Protein AF-A0A812QED0-F1 (afdb_monomer)

Sequence (245 aa):
MRRALDTLDAPFSCRWELNWTGFLTTADNTAACSDRLDIPIQFDLHGLLKNFAAAKGAASFRALPIRGAHAIRKPKDMLISAYCYHHRGEEYGTFDVPWPEIMSMGPLEGLMALWPPMSGVMQRMLDLYTHTAADEMFHVRFEEISKSSEGFHDVVQRLFHFLFADTVPESDLFRLWEAVKVEDLNVKPTDDDALEASNHSNDKECMLATQESLLQLDPRVLSQLKDMQEQLGYSIENWPDPVTS

Secondary structure (DSSP, 8-state):
-HHHHHHTT----EES-SSS---S-SS---EETTT-TT-S-EE-SS--HHHHHHHHHHHHHTT----EEEEE--HHHHHHHHHHHHHTT-STT-TTS-TTGGGTS-HHHHHHHHHHHHHHHHHHHHHHHHHS-TTTEEEEEHHHHSS-HHHHHHHHHHHHHHHHTTTS-HHHHHHHHHHHGGG-TTSPPPTT-TTTTT--PPPHHHHHHHHHHGGGS-HHHHHHHHHHHHHTT---TTPPPP---

Foldseek 3Di:
DQLLCVLVVNQEEEECDQPDPDANYDHYYRHHCVVCLVGQHYDYPLLAPVSLVSNCVSCVVVVHAAEEEAEDEQLLLQLLLVLLQPLCPPPPPDPLAPPPCSVVDDLLRNSVRNLVSSLSSLVSSLCNLPVDDPLRYDYHYPCQLQVDLVSVLVSLLVSCCSPPVVPDDPVSSVVSSVSCSQVHPHDPHDPPRPCVVPVSDGDPVSSVSNQVSLLVHDVVSLVSSLVSNVSSVHDPPPRHDHPDD

pLDDT: mean 89.59, std 11.39, range [45.94, 98.38]

Radius of gyration: 19.45 Å; Cα contacts (8 Å, |Δi|>4): 309; chains: 1; bounding box: 47×36×59 Å

InterPro domains:
  IPR027417 P-loop containing nucleoside triphosphate hydrolase [G3DSA:3.40.50.300] (42-216)

Nearest PDB structures (foldseek):
  4gbm-assembly1_A  TM=5.233E-01  e=1.039E-02  Moorena producens
  4xtk-assembly3_C  TM=1.231E-01  e=6.534E+00  Thermotoga maritima MSB8

Structure (mmCIF, N/CA/C/O backbone):
data_AF-A0A812QED0-F1
#
_entry.id   AF-A0A812QED0-F1
#
loop_
_atom_site.group_PDB
_atom_site.id
_atom_site.type_symbol
_atom_site.label_atom_id
_atom_site.label_alt_id
_atom_site.label_comp_id
_atom_site.label_asym_id
_atom_site.label_entity_id
_atom_site.label_seq_id
_atom_site.pdbx_PDB_ins_code
_atom_site.Cartn_x
_atom_site.Cartn_y
_atom_site.Cartn_z
_atom_site.occupancy
_atom_site.B_iso_or_equiv
_atom_site.auth_seq_id
_atom_site.auth_comp_id
_atom_site.auth_asym_id
_atom_site.auth_atom_id
_atom_site.pdbx_PDB_model_num
ATOM 1 N N . MET A 1 1 ? 0.009 -4.790 11.371 1.00 87.62 1 MET A N 1
ATOM 2 C CA . MET A 1 1 ? -1.384 -4.610 11.857 1.00 87.62 1 MET A CA 1
ATOM 3 C C . MET A 1 1 ? -1.889 -5.807 12.660 1.00 87.62 1 MET A C 1
ATOM 5 O O . MET A 1 1 ? -2.360 -5.591 13.764 1.00 87.62 1 MET A O 1
ATOM 9 N N . ARG A 1 2 ? -1.751 -7.053 12.174 1.00 88.94 2 ARG A N 1
ATOM 10 C CA . ARG A 1 2 ? -2.218 -8.250 12.900 1.00 88.94 2 ARG A CA 1
ATOM 11 C C . ARG A 1 2 ? -1.740 -8.338 14.354 1.00 88.94 2 ARG A C 1
ATOM 13 O O . ARG A 1 2 ? -2.571 -8.410 15.244 1.00 88.94 2 ARG A O 1
ATOM 20 N N . ARG A 1 3 ? -0.427 -8.234 14.606 1.00 89.81 3 ARG A N 1
ATOM 21 C CA . ARG A 1 3 ? 0.122 -8.258 15.978 1.00 89.81 3 ARG A CA 1
ATOM 22 C C . ARG A 1 3 ? -0.473 -7.187 16.890 1.00 89.81 3 ARG A C 1
ATOM 24 O O . ARG A 1 3 ? -0.684 -7.449 18.068 1.00 89.81 3 ARG A O 1
ATOM 31 N N . ALA A 1 4 ? -0.756 -6.001 16.351 1.00 91.25 4 ALA A N 1
ATOM 32 C CA . ALA A 1 4 ? -1.398 -4.941 17.117 1.00 91.25 4 ALA A CA 1
ATOM 33 C C . ALA A 1 4 ? -2.819 -5.355 17.524 1.00 91.25 4 ALA A C 1
ATOM 35 O O . ALA A 1 4 ? -3.165 -5.314 18.697 1.00 91.25 4 ALA A O 1
ATOM 36 N N . LEU A 1 5 ? -3.616 -5.845 16.576 1.00 92.06 5 LEU A N 1
ATOM 37 C CA . LEU A 1 5 ? -4.974 -6.311 16.854 1.00 92.06 5 LEU A CA 1
ATOM 38 C C . LEU A 1 5 ? -4.993 -7.511 17.813 1.00 92.06 5 LEU A C 1
ATOM 40 O O . LEU A 1 5 ? -5.779 -7.508 18.754 1.00 92.06 5 LEU A O 1
ATOM 44 N N . ASP A 1 6 ? -4.084 -8.472 17.648 1.00 89.56 6 ASP A N 1
ATOM 45 C CA . ASP A 1 6 ? -3.922 -9.590 18.585 1.00 89.56 6 ASP A CA 1
ATOM 46 C C . ASP A 1 6 ? -3.524 -9.089 19.996 1.00 89.56 6 ASP A C 1
ATOM 48 O O . ASP A 1 6 ? -4.000 -9.620 20.991 1.00 89.56 6 ASP A O 1
ATOM 52 N N . THR A 1 7 ? -2.720 -8.021 20.108 1.00 91.12 7 THR A N 1
ATOM 53 C CA . THR A 1 7 ? -2.339 -7.408 21.403 1.00 91.12 7 THR A CA 1
ATOM 54 C C . THR A 1 7 ? -3.519 -6.745 22.124 1.00 91.12 7 THR A C 1
ATOM 56 O O . THR A 1 7 ? -3.507 -6.649 23.353 1.00 91.12 7 THR A O 1
ATOM 59 N N . LEU A 1 8 ? -4.531 -6.295 21.375 1.00 91.56 8 LEU A N 1
ATOM 60 C CA . LEU A 1 8 ? -5.791 -5.764 21.911 1.00 91.56 8 LEU A CA 1
ATOM 61 C C . LEU A 1 8 ? -6.842 -6.851 22.152 1.00 91.56 8 LEU A C 1
ATOM 63 O O . LEU A 1 8 ? -7.994 -6.516 22.426 1.00 91.56 8 LEU A O 1
ATOM 67 N N . ASP A 1 9 ? -6.485 -8.126 21.979 1.00 90.44 9 ASP A N 1
ATOM 68 C CA . ASP A 1 9 ? -7.424 -9.246 22.003 1.00 90.44 9 ASP A CA 1
ATOM 69 C C . ASP A 1 9 ? -8.594 -9.040 21.020 1.00 90.44 9 ASP A C 1
ATOM 71 O O . ASP A 1 9 ? -9.737 -9.412 21.295 1.00 90.44 9 ASP A O 1
ATOM 75 N N . ALA A 1 10 ? -8.321 -8.416 19.864 1.00 88.81 10 ALA A N 1
ATOM 76 C CA . ALA A 1 10 ? -9.333 -8.114 18.861 1.00 88.81 10 ALA A CA 1
ATOM 77 C C . ALA A 1 10 ? -9.940 -9.423 18.319 1.00 88.81 10 ALA A C 1
ATOM 79 O O . ALA A 1 10 ? -9.263 -10.202 17.639 1.00 88.81 10 ALA A O 1
ATOM 80 N N . PRO A 1 11 ? -11.229 -9.679 18.579 1.00 78.62 11 PRO A N 1
ATOM 81 C CA . PRO A 1 11 ? -11.773 -11.030 18.461 1.00 78.62 11 PRO A CA 1
ATOM 82 C C . PRO A 1 11 ? -12.182 -11.418 17.033 1.00 78.62 11 PRO A C 1
ATOM 84 O O . PRO A 1 11 ? -12.337 -12.602 16.745 1.00 78.62 11 PRO A O 1
ATOM 87 N N . PHE A 1 12 ? -12.393 -10.454 16.131 1.00 88.75 12 PHE A N 1
ATOM 88 C CA . PHE A 1 12 ? -12.951 -10.736 14.807 1.00 88.75 12 PHE A CA 1
ATOM 89 C C . PHE A 1 12 ? -12.610 -9.666 13.770 1.00 88.75 12 PHE A C 1
ATOM 91 O O . PHE A 1 12 ? -12.651 -8.468 14.052 1.00 88.75 12 PHE A O 1
ATOM 98 N N . SER A 1 13 ? -12.351 -10.114 12.544 1.00 93.38 13 SER A N 1
ATOM 99 C CA . SER A 1 13 ? -12.291 -9.287 11.342 1.00 93.38 13 SER A CA 1
ATOM 100 C C . SER A 1 13 ? -13.014 -9.975 10.184 1.00 93.38 13 SER A C 1
ATOM 102 O O . SER A 1 13 ? -13.196 -11.190 10.177 1.00 93.38 13 SER A O 1
ATOM 104 N N . CYS A 1 14 ? -13.452 -9.198 9.199 1.00 94.06 14 CYS A N 1
ATOM 105 C CA . CYS A 1 14 ? -13.929 -9.728 7.924 1.00 94.06 14 CYS A CA 1
ATOM 106 C C . CYS A 1 14 ? -12.960 -9.348 6.805 1.00 94.06 14 CYS A C 1
ATOM 108 O O . CYS A 1 14 ? -12.149 -8.425 6.948 1.00 94.06 14 CYS A O 1
ATOM 110 N N . ARG A 1 15 ? -13.072 -10.033 5.664 1.00 93.00 15 ARG A N 1
ATOM 111 C CA . ARG A 1 15 ? -12.272 -9.754 4.467 1.00 93.00 15 ARG A CA 1
ATOM 112 C C . ARG A 1 15 ? -13.171 -9.470 3.275 1.00 93.00 15 ARG A C 1
ATOM 114 O O . ARG A 1 15 ? -14.170 -10.154 3.063 1.00 93.00 15 ARG A O 1
ATOM 121 N N . TRP A 1 16 ? -12.816 -8.467 2.484 1.00 92.75 16 TRP A N 1
ATOM 122 C CA . TRP A 1 16 ? -13.516 -8.166 1.233 1.00 92.75 16 TRP A CA 1
ATOM 123 C C . TRP A 1 16 ? -13.204 -9.173 0.119 1.00 92.75 16 TRP A C 1
ATOM 125 O O . TRP A 1 16 ? -13.991 -9.312 -0.814 1.00 92.75 16 TRP A O 1
ATOM 135 N N . GLU A 1 17 ? -12.107 -9.921 0.245 1.00 87.19 17 GLU A N 1
ATOM 136 C CA . GLU A 1 17 ? -11.731 -11.003 -0.661 1.00 87.19 17 GLU A CA 1
ATOM 137 C C . GLU A 1 17 ? -11.301 -12.248 0.126 1.00 87.19 17 GLU A C 1
ATOM 139 O O . GLU A 1 17 ? -10.479 -12.172 1.040 1.00 87.19 17 GLU A O 1
ATOM 144 N N . LEU A 1 18 ? -11.867 -13.406 -0.226 1.00 80.62 18 LEU A N 1
ATOM 145 C CA . LEU A 1 18 ? -11.664 -14.659 0.511 1.00 80.62 18 LEU A CA 1
ATOM 146 C C . LEU A 1 18 ? -10.526 -15.534 -0.030 1.00 80.62 18 LEU A C 1
ATOM 148 O O . LEU A 1 18 ? -10.090 -16.448 0.668 1.00 80.62 18 LEU A O 1
ATOM 152 N N . ASN A 1 19 ? -10.040 -15.258 -1.242 1.00 77.19 19 ASN A N 1
ATOM 153 C CA . ASN A 1 19 ? -9.107 -16.131 -1.963 1.00 77.19 19 ASN A CA 1
ATOM 154 C C . ASN A 1 19 ? -7.637 -15.973 -1.536 1.00 77.19 19 ASN A C 1
ATOM 156 O O . ASN A 1 19 ? -6.778 -16.687 -2.044 1.00 77.19 19 ASN A O 1
ATOM 160 N N . TRP A 1 20 ? -7.343 -15.065 -0.604 1.00 70.25 20 TRP A N 1
ATOM 161 C CA . TRP A 1 20 ? -5.985 -14.765 -0.147 1.00 70.25 20 TRP A CA 1
ATOM 162 C C . TRP A 1 20 ? -5.736 -15.226 1.291 1.00 70.25 20 TRP A C 1
ATOM 164 O O . TRP A 1 20 ? -6.657 -15.345 2.097 1.00 70.25 20 TRP A O 1
ATOM 174 N N . THR A 1 21 ? -4.472 -15.479 1.633 1.00 70.00 21 THR A N 1
ATOM 175 C CA . THR A 1 21 ? -4.040 -16.007 2.942 1.00 70.00 21 THR A CA 1
ATOM 176 C C . THR A 1 21 ? -3.791 -14.928 4.001 1.00 70.00 21 THR A C 1
ATOM 178 O O . THR A 1 21 ? -3.474 -15.257 5.141 1.00 70.00 21 THR A O 1
ATOM 181 N N . GLY A 1 22 ? -3.958 -13.645 3.666 1.00 72.19 22 GLY A N 1
ATOM 182 C CA . GLY A 1 22 ? -3.825 -12.539 4.615 1.00 72.19 22 GLY A CA 1
ATOM 183 C C . GLY A 1 22 ? -5.009 -12.444 5.582 1.00 72.19 22 GLY A C 1
ATOM 184 O O . GLY A 1 22 ? -6.170 -12.550 5.173 1.00 72.19 22 GLY A O 1
ATOM 185 N N . PHE A 1 23 ? -4.720 -12.219 6.865 1.00 81.38 23 PHE A N 1
ATOM 186 C CA . PHE A 1 23 ? -5.723 -11.971 7.902 1.00 81.38 23 PHE A CA 1
ATOM 187 C C . PHE A 1 23 ? -5.239 -10.953 8.939 1.00 81.38 23 PHE A C 1
ATOM 189 O O . PHE A 1 23 ? -4.051 -10.884 9.262 1.00 81.38 23 PHE A O 1
ATOM 196 N N . LEU A 1 24 ? -6.179 -10.158 9.460 1.00 85.44 24 LEU A N 1
ATOM 197 C CA . LEU A 1 24 ? -5.907 -9.110 10.447 1.00 85.44 24 LEU A CA 1
ATOM 198 C C . LEU A 1 24 ? -6.055 -9.575 11.902 1.00 85.44 24 LEU A C 1
ATOM 200 O O . LEU A 1 24 ? -5.456 -8.961 12.774 1.00 85.44 24 LEU A O 1
ATOM 204 N N . THR A 1 25 ? -6.807 -10.641 12.174 1.00 85.25 25 THR A N 1
ATOM 205 C CA . THR A 1 25 ? -7.049 -11.176 13.529 1.00 85.25 25 THR A CA 1
ATOM 206 C C . THR A 1 25 ? -6.894 -12.694 13.544 1.00 85.25 25 THR A C 1
ATOM 208 O O . THR A 1 25 ? -7.121 -13.350 12.526 1.00 85.25 25 THR A O 1
ATOM 211 N N . THR A 1 26 ? -6.517 -13.276 14.684 1.00 81.19 26 THR A N 1
ATOM 212 C CA . THR A 1 26 ? -6.312 -14.733 14.829 1.00 81.19 26 THR A CA 1
ATOM 213 C C . THR A 1 26 ? -7.565 -15.547 15.159 1.00 81.19 26 THR A C 1
ATOM 215 O O . THR A 1 26 ? -7.611 -16.722 14.807 1.00 81.19 26 THR A O 1
ATOM 218 N N . ALA A 1 27 ? -8.568 -14.957 15.813 1.00 76.56 27 ALA A N 1
ATOM 219 C CA . ALA A 1 27 ? -9.717 -15.695 16.350 1.00 76.56 27 ALA A CA 1
ATOM 220 C C . ALA A 1 27 ? -10.825 -15.996 15.315 1.00 76.56 27 ALA A C 1
ATOM 222 O O . ALA A 1 27 ? -11.243 -17.145 15.193 1.00 76.56 27 ALA A O 1
ATOM 223 N N . ASP A 1 28 ? -11.272 -15.001 14.544 1.00 82.69 28 ASP A N 1
ATOM 224 C CA . ASP A 1 28 ? -12.167 -15.181 13.390 1.00 82.69 28 ASP A CA 1
ATOM 225 C C . ASP A 1 28 ? -11.829 -14.152 12.302 1.00 82.69 28 ASP A C 1
ATOM 227 O O . ASP A 1 28 ? -11.788 -12.947 12.561 1.00 82.69 28 ASP A O 1
ATOM 231 N N . ASN A 1 29 ? -11.520 -14.636 11.099 1.00 84.38 29 ASN A N 1
ATOM 232 C CA . ASN A 1 29 ? -11.101 -13.824 9.951 1.00 84.38 29 ASN A CA 1
ATOM 233 C C . ASN A 1 29 ? -11.647 -14.344 8.608 1.00 84.38 29 ASN A C 1
ATOM 235 O O . ASN A 1 29 ? -11.239 -13.882 7.540 1.00 84.38 29 ASN A O 1
ATOM 239 N N . THR A 1 30 ? -12.552 -15.327 8.636 1.00 87.25 30 THR A N 1
ATOM 240 C CA . THR A 1 30 ? -12.981 -16.042 7.420 1.00 87.25 30 THR A CA 1
ATOM 241 C C . THR A 1 30 ? -14.247 -15.466 6.795 1.00 87.25 30 THR A C 1
ATOM 243 O O . THR A 1 30 ? -14.553 -15.775 5.645 1.00 87.25 30 THR A O 1
ATOM 246 N N . ALA A 1 31 ? -14.960 -14.603 7.521 1.00 90.69 31 ALA A N 1
ATOM 247 C CA . ALA A 1 31 ? -16.184 -13.977 7.047 1.00 90.69 31 ALA A CA 1
ATOM 248 C C . ALA A 1 31 ? -15.929 -13.007 5.882 1.00 90.69 31 ALA A C 1
ATOM 250 O O . ALA A 1 31 ? -15.004 -12.188 5.922 1.00 90.69 31 ALA A O 1
ATOM 251 N N . ALA A 1 32 ? -16.805 -13.049 4.875 1.00 93.56 32 ALA A N 1
ATOM 252 C CA . ALA A 1 32 ? -16.849 -12.038 3.829 1.00 93.56 32 ALA A CA 1
ATOM 253 C C . ALA A 1 32 ? -17.445 -10.735 4.380 1.00 93.56 32 ALA A C 1
ATOM 255 O O . ALA A 1 32 ? -18.536 -10.738 4.956 1.00 93.56 32 ALA A O 1
ATOM 256 N N . CYS A 1 33 ? -16.768 -9.604 4.171 1.00 95.00 33 CYS A N 1
ATOM 257 C CA . CYS A 1 33 ? -17.299 -8.302 4.589 1.00 95.00 33 CYS A CA 1
ATOM 258 C C . CYS A 1 33 ? -18.601 -7.940 3.866 1.00 95.00 33 CYS A C 1
ATOM 260 O O . CYS A 1 33 ? -19.452 -7.282 4.458 1.00 95.00 33 CYS A O 1
ATOM 262 N N . SER A 1 34 ? -18.795 -8.420 2.631 1.00 93.81 34 SER A N 1
ATOM 263 C CA . SER A 1 34 ? -20.050 -8.250 1.887 1.00 93.81 34 SER A CA 1
ATOM 264 C C . SER A 1 34 ? -21.267 -8.807 2.625 1.00 93.81 34 SER A C 1
ATOM 266 O O . SER A 1 34 ? -22.362 -8.268 2.485 1.00 93.81 34 SER A O 1
ATOM 268 N N . ASP A 1 35 ? -21.065 -9.853 3.426 1.00 93.94 35 ASP A N 1
ATOM 269 C CA . ASP A 1 35 ? -22.136 -10.575 4.112 1.00 93.94 35 ASP A CA 1
ATOM 270 C C . ASP A 1 35 ? -22.297 -10.095 5.562 1.00 93.94 35 ASP A C 1
ATOM 272 O O . ASP A 1 35 ? -23.341 -10.296 6.183 1.00 93.94 35 ASP A O 1
ATOM 276 N N . ARG A 1 36 ? -21.250 -9.464 6.113 1.00 92.38 36 ARG A N 1
ATOM 277 C CA . ARG A 1 36 ? -21.112 -9.091 7.528 1.00 92.38 36 ARG A CA 1
ATOM 278 C C . ARG A 1 36 ? -20.546 -7.680 7.703 1.00 92.38 36 ARG A C 1
ATOM 280 O O . ARG A 1 36 ? -19.521 -7.471 8.352 1.00 92.38 36 ARG A O 1
ATOM 287 N N . LEU A 1 37 ? -21.250 -6.687 7.156 1.00 91.56 37 LEU A N 1
ATOM 288 C CA . LEU A 1 37 ? -20.906 -5.262 7.311 1.00 91.56 37 LEU A CA 1
ATOM 289 C C . LEU A 1 37 ? -20.968 -4.766 8.771 1.00 91.56 37 LEU A C 1
ATOM 291 O O . LEU A 1 37 ? -20.479 -3.679 9.084 1.00 91.56 37 LEU A O 1
ATOM 295 N N . ASP A 1 38 ? -21.569 -5.550 9.670 1.00 90.12 38 ASP A N 1
ATOM 296 C CA . ASP A 1 38 ? -21.600 -5.304 11.109 1.00 90.12 38 ASP A CA 1
ATOM 297 C C . ASP A 1 38 ? -20.235 -5.516 11.784 1.00 90.12 38 ASP A C 1
ATOM 299 O O . ASP A 1 38 ? -19.999 -4.966 12.862 1.00 90.12 38 ASP A O 1
ATOM 303 N N . ILE A 1 39 ? -19.305 -6.236 11.153 1.00 92.12 39 ILE A N 1
ATOM 304 C CA . ILE A 1 39 ? -17.972 -6.455 11.716 1.00 92.12 39 ILE A CA 1
ATOM 305 C C . ILE A 1 39 ? -17.160 -5.141 11.646 1.00 92.12 39 ILE A C 1
ATOM 307 O O . ILE A 1 39 ? -17.057 -4.538 10.572 1.00 92.12 39 ILE A O 1
ATOM 311 N N . PRO A 1 40 ? -16.609 -4.653 12.779 1.00 90.50 40 PRO A N 1
ATOM 312 C CA . PRO A 1 40 ? -15.954 -3.343 12.848 1.00 90.50 40 PRO A CA 1
ATOM 313 C C . PRO A 1 40 ? -14.561 -3.322 12.207 1.00 90.50 40 PRO A C 1
ATOM 315 O O . PRO A 1 40 ? -14.149 -2.291 11.684 1.00 90.50 40 PRO A O 1
ATOM 318 N N . ILE A 1 41 ? -13.844 -4.448 12.225 1.00 94.00 41 ILE A N 1
ATOM 319 C CA . ILE A 1 41 ? -12.514 -4.572 11.624 1.00 94.00 41 ILE A CA 1
ATOM 320 C C . ILE A 1 41 ? -12.674 -5.223 10.254 1.00 94.00 41 ILE A C 1
ATOM 322 O O . ILE A 1 41 ? -13.047 -6.391 10.149 1.00 94.00 41 ILE A O 1
ATOM 326 N N . GLN A 1 42 ? -12.385 -4.466 9.201 1.00 94.38 42 GLN A N 1
ATOM 327 C CA . GLN A 1 42 ? -12.532 -4.920 7.821 1.00 94.38 42 GLN A CA 1
ATOM 328 C C . GLN A 1 42 ? -11.190 -4.828 7.101 1.00 94.38 42 GLN A C 1
ATOM 330 O O . GLN A 1 42 ? -10.490 -3.823 7.218 1.00 94.38 42 GLN A O 1
ATOM 335 N N . PHE A 1 43 ? -10.836 -5.873 6.356 1.00 93.62 43 PHE A N 1
ATOM 336 C CA . PHE A 1 43 ? -9.609 -5.932 5.569 1.00 93.62 43 PHE A CA 1
ATOM 337 C C . PHE A 1 43 ? -9.919 -5.972 4.075 1.00 93.62 43 PHE A C 1
ATOM 339 O O . PHE A 1 43 ? -10.709 -6.802 3.617 1.00 93.62 43 PHE A O 1
ATOM 346 N N . ASP A 1 44 ? -9.265 -5.100 3.314 1.00 93.69 44 ASP A N 1
ATOM 347 C CA . ASP A 1 44 ? -9.295 -5.104 1.856 1.00 93.69 44 ASP A CA 1
ATOM 348 C C . ASP A 1 44 ? -7.865 -5.103 1.316 1.00 93.69 44 ASP A C 1
ATOM 350 O O . ASP A 1 44 ? -7.126 -4.138 1.505 1.00 93.69 44 ASP A O 1
ATOM 354 N N . LEU A 1 45 ? -7.487 -6.190 0.646 1.00 90.00 45 LEU A N 1
ATOM 355 C CA . LEU A 1 45 ? -6.171 -6.336 0.033 1.00 90.00 45 LEU A CA 1
ATOM 356 C C . LEU A 1 45 ? -6.010 -5.444 -1.208 1.00 90.00 45 LEU A C 1
ATOM 358 O O . LEU A 1 45 ? -4.912 -4.971 -1.487 1.00 90.00 45 LEU A O 1
ATOM 362 N N . HIS A 1 46 ? -7.096 -5.197 -1.945 1.00 90.69 46 HIS A N 1
ATOM 363 C CA . HIS A 1 46 ? -7.055 -4.464 -3.215 1.00 90.69 46 HIS A CA 1
ATOM 364 C C . HIS A 1 46 ? -7.234 -2.962 -3.057 1.00 90.69 46 HIS A C 1
ATOM 366 O O . HIS A 1 46 ? -7.064 -2.239 -4.041 1.00 90.69 46 HIS A O 1
ATOM 372 N N . GLY A 1 47 ? -7.619 -2.508 -1.862 1.00 92.94 47 GLY A N 1
ATOM 373 C CA . GLY A 1 47 ? -7.892 -1.103 -1.584 1.00 92.94 47 GLY A CA 1
ATOM 374 C C . GLY A 1 47 ? -8.969 -0.531 -2.508 1.00 92.94 47 GLY A C 1
ATOM 375 O O . GLY A 1 47 ? -8.773 0.507 -3.133 1.00 92.94 47 GLY A O 1
ATOM 376 N N . LEU A 1 48 ? -10.103 -1.218 -2.663 1.00 95.88 48 LEU A N 1
ATOM 377 C CA . LEU A 1 48 ? -11.163 -0.754 -3.553 1.00 95.88 48 LEU A CA 1
ATOM 378 C C . LEU A 1 48 ? -11.970 0.360 -2.879 1.00 95.88 48 LEU A C 1
ATOM 380 O O . LEU A 1 48 ? -12.600 0.150 -1.841 1.00 95.88 48 LEU A O 1
ATOM 384 N N . LEU A 1 49 ? -12.073 1.517 -3.540 1.00 97.25 49 LEU A N 1
ATOM 385 C CA . LEU A 1 49 ? -12.877 2.646 -3.055 1.00 97.25 49 LEU A CA 1
ATOM 386 C C . LEU A 1 49 ? -14.332 2.251 -2.738 1.00 97.25 49 LEU A C 1
ATOM 388 O O . LEU A 1 49 ? -14.897 2.705 -1.746 1.00 97.25 49 LEU A O 1
ATOM 392 N N . LYS A 1 50 ? -14.934 1.351 -3.529 1.00 97.44 50 LYS A N 1
ATOM 393 C CA . LYS A 1 50 ? -16.299 0.849 -3.277 1.00 97.44 50 LYS A CA 1
ATOM 394 C C . LYS A 1 50 ? -16.428 0.087 -1.950 1.00 97.44 50 LYS A C 1
ATOM 396 O O . LYS A 1 50 ? -17.469 0.175 -1.305 1.00 97.44 50 LYS A O 1
ATOM 401 N N . ASN A 1 51 ? -15.387 -0.638 -1.538 1.00 96.94 51 ASN A N 1
ATOM 402 C CA . ASN A 1 51 ? -15.384 -1.410 -0.297 1.00 96.94 51 ASN A CA 1
ATOM 403 C C . ASN A 1 51 ? -15.260 -0.462 0.899 1.00 96.94 51 ASN A C 1
ATOM 405 O O . ASN A 1 51 ? -16.024 -0.570 1.858 1.00 96.94 51 ASN A O 1
ATOM 409 N N . PHE A 1 52 ? -14.384 0.544 0.795 1.00 97.12 52 PHE A N 1
ATOM 410 C CA . PHE A 1 52 ? -14.318 1.628 1.774 1.00 97.12 52 PHE A CA 1
ATOM 411 C C . PHE A 1 52 ? -15.653 2.384 1.883 1.00 97.12 52 PHE A C 1
ATOM 413 O O . PHE A 1 52 ? -16.151 2.598 2.987 1.00 97.12 52 PHE A O 1
ATOM 420 N N . ALA A 1 53 ? -16.286 2.728 0.758 1.00 97.25 53 ALA A N 1
ATOM 421 C CA . ALA A 1 53 ? -17.585 3.400 0.748 1.00 97.25 53 ALA A CA 1
ATOM 422 C C . ALA A 1 53 ? -18.686 2.559 1.422 1.00 97.25 53 ALA A C 1
ATOM 424 O O . ALA A 1 53 ? -19.502 3.099 2.172 1.00 97.25 53 ALA A O 1
ATOM 425 N N . ALA A 1 54 ? -18.691 1.239 1.210 1.00 97.19 54 ALA A N 1
ATOM 426 C CA . ALA A 1 54 ? -19.616 0.330 1.883 1.00 97.19 54 ALA A CA 1
ATOM 427 C C . ALA A 1 54 ? -19.367 0.270 3.401 1.00 97.19 54 ALA A C 1
ATOM 429 O O . ALA A 1 54 ? -20.315 0.392 4.182 1.00 97.19 54 ALA A O 1
ATOM 430 N N . ALA A 1 55 ? -18.103 0.168 3.829 1.00 96.62 55 ALA A N 1
ATOM 431 C CA . ALA A 1 55 ? -17.728 0.214 5.243 1.00 96.62 55 ALA A CA 1
ATOM 432 C C . ALA A 1 55 ? -18.139 1.546 5.897 1.00 96.62 55 ALA A C 1
ATOM 434 O O . ALA A 1 55 ? -18.731 1.556 6.979 1.00 96.62 55 ALA A O 1
ATOM 435 N N . LYS A 1 56 ? -17.910 2.671 5.207 1.00 96.94 56 LYS A N 1
ATOM 436 C CA . LYS A 1 56 ? -18.309 4.019 5.639 1.00 96.94 56 LYS A CA 1
ATOM 437 C C . LYS A 1 56 ? -19.823 4.137 5.792 1.00 96.94 56 LYS A C 1
ATOM 439 O O . LYS A 1 56 ? -20.298 4.650 6.803 1.00 96.94 56 LYS A O 1
ATOM 444 N N . GLY A 1 57 ? -20.586 3.614 4.832 1.00 96.81 57 GLY A N 1
ATOM 445 C CA . GLY A 1 57 ? -22.047 3.554 4.912 1.00 96.81 57 GLY A CA 1
ATOM 446 C C . GLY A 1 57 ? -22.534 2.755 6.125 1.00 96.81 57 GLY A C 1
ATOM 447 O O . GLY A 1 57 ? -23.408 3.217 6.859 1.00 96.81 57 GLY A O 1
ATOM 448 N N . ALA A 1 58 ? -21.926 1.597 6.394 1.00 95.62 58 ALA A N 1
ATOM 449 C CA . ALA A 1 58 ? -22.266 0.757 7.543 1.00 95.62 58 ALA A CA 1
ATOM 450 C C . ALA A 1 58 ? -21.880 1.384 8.896 1.00 95.62 58 ALA A C 1
ATOM 452 O O . ALA A 1 58 ? -22.594 1.210 9.887 1.00 95.62 58 ALA A O 1
ATOM 453 N N . ALA A 1 59 ? -20.760 2.108 8.967 1.00 95.44 59 ALA A N 1
ATOM 454 C CA . ALA A 1 59 ? -20.375 2.879 10.149 1.00 95.44 59 ALA A CA 1
ATOM 455 C C . ALA A 1 59 ? -21.362 4.033 10.395 1.00 95.44 59 ALA A C 1
ATOM 457 O O . ALA A 1 59 ? -21.909 4.157 11.491 1.00 95.44 59 ALA A O 1
ATOM 458 N N . SER A 1 60 ? -21.692 4.793 9.345 1.00 96.25 60 SER A N 1
ATOM 459 C CA . SER A 1 60 ? -22.650 5.902 9.403 1.00 96.25 60 SER A CA 1
ATOM 460 C C . SER A 1 60 ? -24.049 5.453 9.838 1.00 96.25 60 SER A C 1
ATOM 462 O O . SER A 1 60 ? -24.642 6.084 10.712 1.00 96.25 60 SER A O 1
ATOM 464 N N . PHE A 1 61 ? -24.546 4.319 9.328 1.00 96.00 61 PHE A N 1
ATOM 465 C CA . PHE A 1 61 ? -25.827 3.733 9.753 1.00 96.00 61 PHE A CA 1
ATOM 466 C C . PHE A 1 61 ? -25.874 3.424 11.260 1.00 96.00 61 PHE A C 1
ATOM 468 O O . PHE A 1 61 ? -26.937 3.470 11.875 1.00 96.00 61 PHE A O 1
ATOM 475 N N . ARG A 1 62 ? -24.717 3.144 11.869 1.00 94.50 62 ARG A N 1
ATOM 476 C CA . ARG A 1 62 ? -24.562 2.878 13.306 1.00 94.50 62 ARG A CA 1
ATOM 477 C C . ARG A 1 62 ? -24.182 4.116 14.121 1.00 94.50 62 ARG A C 1
ATOM 479 O O . ARG A 1 62 ? -23.926 3.982 15.312 1.00 94.50 62 ARG A O 1
ATOM 486 N N . ALA A 1 63 ? -24.136 5.295 13.497 1.00 95.62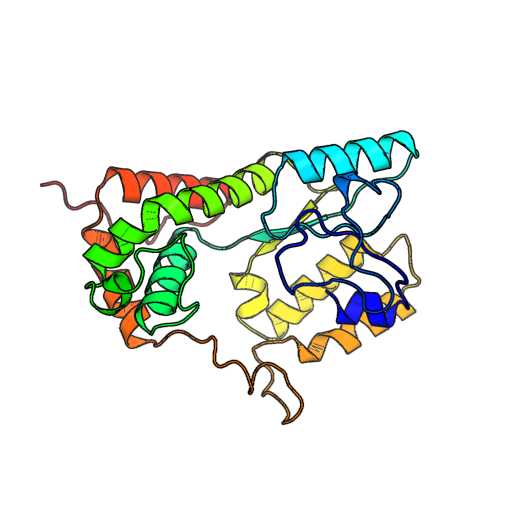 63 ALA A N 1
ATOM 487 C CA . ALA A 1 63 ? -23.629 6.529 14.094 1.00 95.62 63 ALA A CA 1
ATOM 488 C C . ALA A 1 63 ? -22.198 6.389 14.659 1.00 95.62 63 ALA A C 1
ATOM 490 O O . ALA A 1 63 ? -21.866 6.974 15.688 1.00 95.62 63 ALA A O 1
ATOM 491 N N . LEU A 1 64 ? -21.354 5.604 13.982 1.00 92.81 64 LEU A N 1
ATOM 492 C CA . LEU A 1 64 ? -19.946 5.410 14.323 1.00 92.81 64 LEU A CA 1
ATOM 493 C C . LEU A 1 64 ? -19.039 6.109 13.297 1.00 92.81 64 LEU A C 1
ATOM 495 O O . LEU A 1 64 ? -19.374 6.130 12.108 1.00 92.81 64 LEU A O 1
ATOM 499 N N . PRO A 1 65 ? -17.883 6.652 13.724 1.00 94.12 65 PRO A N 1
ATOM 500 C CA . PRO A 1 65 ? -16.866 7.126 12.794 1.00 94.12 65 PRO A CA 1
ATOM 501 C C . PRO A 1 65 ? -16.216 5.950 12.051 1.00 94.12 65 PRO A C 1
ATOM 503 O O . PRO A 1 65 ? -16.212 4.817 12.539 1.00 94.12 65 PRO A O 1
ATOM 506 N N . ILE A 1 66 ? -15.631 6.228 10.884 1.00 95.88 66 ILE A N 1
ATOM 507 C CA . ILE A 1 66 ? -14.765 5.284 10.171 1.00 95.88 66 ILE A CA 1
ATOM 508 C C . ILE A 1 66 ? -13.313 5.743 10.263 1.00 95.88 66 ILE A C 1
ATOM 510 O O . ILE A 1 66 ? -13.031 6.933 10.166 1.00 95.88 66 ILE A O 1
ATOM 514 N N . ARG A 1 67 ? -12.403 4.785 10.445 1.00 97.06 67 ARG A N 1
ATOM 515 C CA . ARG A 1 67 ? -10.957 5.001 10.417 1.00 97.06 67 ARG A CA 1
ATOM 516 C C . ARG A 1 67 ? -10.307 3.888 9.622 1.00 97.06 67 ARG A C 1
ATOM 518 O O . ARG A 1 67 ? -10.495 2.714 9.935 1.00 97.06 67 ARG A O 1
ATOM 525 N N . GLY A 1 68 ? -9.559 4.259 8.597 1.00 96.69 68 GLY A N 1
ATOM 526 C CA . GLY A 1 68 ? -8.817 3.346 7.747 1.00 96.69 68 GLY A CA 1
ATOM 527 C C . GLY A 1 68 ? -7.320 3.615 7.794 1.00 96.69 68 GLY A C 1
ATOM 528 O O . GLY A 1 68 ? -6.870 4.719 8.093 1.00 96.69 68 GLY A O 1
ATOM 529 N N . ALA A 1 69 ? -6.551 2.589 7.457 1.00 97.44 69 ALA A N 1
ATOM 530 C CA . ALA A 1 69 ? -5.134 2.704 7.162 1.00 97.44 69 ALA A CA 1
ATOM 531 C C . ALA A 1 69 ? -4.910 2.241 5.724 1.00 97.44 69 ALA A C 1
ATOM 533 O O . ALA A 1 69 ? -5.371 1.164 5.346 1.00 97.44 69 ALA A O 1
ATOM 534 N N . HIS A 1 70 ? -4.202 3.039 4.933 1.00 97.69 70 HIS A N 1
ATOM 535 C CA . HIS A 1 70 ? -3.962 2.758 3.523 1.00 97.69 70 HIS A CA 1
ATOM 536 C C . HIS A 1 70 ? -2.486 2.971 3.200 1.00 97.69 70 HIS A C 1
ATOM 538 O O . HIS A 1 70 ? -1.958 4.064 3.394 1.00 97.69 70 HIS A O 1
ATOM 544 N N . ALA A 1 71 ? -1.810 1.926 2.730 1.00 96.19 71 ALA A N 1
ATOM 545 C CA . ALA A 1 71 ? -0.418 2.025 2.315 1.00 96.19 71 ALA A CA 1
ATOM 546 C C . ALA A 1 71 ? -0.327 2.633 0.911 1.00 96.19 71 ALA A C 1
ATOM 548 O O . ALA A 1 71 ? -0.985 2.159 -0.010 1.00 96.19 71 ALA A O 1
ATOM 549 N N . ILE A 1 72 ? 0.520 3.647 0.751 1.00 97.88 72 ILE A N 1
ATOM 550 C CA . ILE A 1 72 ? 0.856 4.242 -0.542 1.00 97.88 72 ILE A CA 1
ATOM 551 C C . ILE A 1 72 ? 2.353 4.109 -0.812 1.00 97.88 72 ILE A C 1
ATOM 553 O O . ILE A 1 72 ? 3.171 4.107 0.110 1.00 97.88 72 ILE A O 1
ATOM 557 N N . ARG A 1 73 ? 2.723 3.994 -2.086 1.00 97.25 73 ARG A N 1
ATOM 558 C CA . ARG A 1 73 ? 4.114 3.884 -2.538 1.00 97.25 73 ARG A CA 1
ATOM 559 C C . ARG A 1 73 ? 4.274 4.619 -3.863 1.00 97.25 73 ARG A C 1
ATOM 561 O O . ARG A 1 73 ? 3.311 4.770 -4.613 1.00 97.25 73 ARG A O 1
ATOM 568 N N . LYS A 1 74 ? 5.488 5.072 -4.173 1.00 97.12 74 LYS A N 1
ATOM 569 C CA . LYS A 1 74 ? 5.792 5.702 -5.466 1.00 97.12 74 LYS A CA 1
ATOM 570 C C . LYS A 1 74 ? 5.438 4.764 -6.633 1.00 97.12 74 LYS A C 1
ATOM 572 O O . LYS A 1 74 ? 6.026 3.682 -6.711 1.00 97.12 74 LYS A O 1
ATOM 577 N N . PRO A 1 75 ? 4.573 5.180 -7.582 1.00 96.94 75 PRO A N 1
ATOM 578 C CA . PRO A 1 75 ? 4.193 4.372 -8.744 1.00 96.94 75 PRO A CA 1
ATOM 579 C C . PRO A 1 75 ? 5.397 3.845 -9.531 1.00 96.94 75 PRO A C 1
ATOM 581 O O . PRO A 1 75 ? 5.462 2.668 -9.872 1.00 96.94 75 PRO A O 1
ATOM 584 N N . LYS A 1 76 ? 6.416 4.688 -9.733 1.00 95.38 76 LYS A N 1
ATOM 585 C CA . LYS A 1 76 ? 7.671 4.292 -10.383 1.00 95.38 76 LYS A CA 1
ATOM 586 C C . LYS A 1 76 ? 8.321 3.084 -9.709 1.00 95.38 76 LYS A C 1
ATOM 588 O O . LYS A 1 76 ? 8.645 2.092 -10.357 1.00 95.38 76 LYS A O 1
ATOM 593 N N . ASP A 1 77 ? 8.501 3.183 -8.396 1.00 95.00 77 ASP A N 1
ATOM 594 C CA . ASP A 1 77 ? 9.228 2.193 -7.612 1.00 95.00 77 ASP A CA 1
ATOM 595 C C . ASP A 1 77 ? 8.394 0.915 -7.460 1.00 95.00 77 ASP A C 1
ATOM 597 O O . ASP A 1 77 ? 8.961 -0.171 -7.392 1.00 95.00 77 ASP A O 1
ATOM 601 N N . MET A 1 78 ? 7.058 1.022 -7.468 1.00 95.81 78 MET A N 1
ATOM 602 C CA . MET A 1 78 ? 6.156 -0.130 -7.537 1.00 95.81 78 MET A CA 1
ATOM 603 C C . MET A 1 78 ? 6.342 -0.923 -8.831 1.00 95.81 78 MET A C 1
ATOM 605 O O . MET A 1 78 ? 6.504 -2.137 -8.758 1.00 95.81 78 MET A O 1
ATOM 609 N N . LEU A 1 79 ? 6.350 -0.264 -9.997 1.00 96.19 79 LEU A N 1
ATOM 610 C CA . LEU A 1 79 ? 6.489 -0.953 -11.286 1.00 96.19 79 LEU A CA 1
ATOM 611 C C . LEU A 1 79 ? 7.852 -1.652 -11.408 1.00 96.19 79 LEU A C 1
ATOM 613 O O . LEU A 1 79 ? 7.908 -2.826 -11.768 1.00 96.19 79 LEU A O 1
ATOM 617 N N . ILE A 1 80 ? 8.936 -0.957 -11.040 1.00 95.62 80 ILE A N 1
ATOM 618 C CA . ILE A 1 80 ? 10.286 -1.544 -11.000 1.00 95.62 80 ILE A CA 1
ATOM 619 C C . ILE A 1 80 ? 10.312 -2.746 -10.048 1.00 95.62 80 ILE A C 1
ATOM 621 O O . ILE A 1 80 ? 10.810 -3.816 -10.397 1.00 95.62 80 ILE A O 1
ATOM 625 N N . SER A 1 81 ? 9.780 -2.567 -8.834 1.00 94.56 81 SER A N 1
ATOM 626 C CA . SER A 1 81 ? 9.796 -3.601 -7.803 1.00 94.56 81 SER A CA 1
ATOM 627 C C . SER A 1 81 ? 9.011 -4.838 -8.231 1.00 94.56 81 SER A C 1
ATOM 629 O O . SER A 1 81 ? 9.478 -5.942 -7.970 1.00 94.56 81 SER A O 1
ATOM 631 N N . ALA A 1 82 ? 7.860 -4.665 -8.883 1.00 94.44 82 ALA A N 1
ATOM 632 C CA . ALA A 1 82 ? 7.049 -5.762 -9.401 1.00 94.44 82 ALA A CA 1
ATOM 633 C C . ALA A 1 82 ? 7.789 -6.529 -10.506 1.00 94.44 82 ALA A C 1
ATOM 635 O O . ALA A 1 82 ? 7.844 -7.755 -10.464 1.00 94.44 82 ALA A O 1
ATOM 636 N N . TYR A 1 83 ? 8.437 -5.825 -11.442 1.00 95.62 83 TYR A N 1
ATOM 637 C CA . TYR A 1 83 ? 9.247 -6.473 -12.476 1.00 95.62 83 TYR A CA 1
ATOM 638 C C . TYR A 1 83 ? 10.341 -7.348 -11.878 1.00 95.62 83 TYR A C 1
ATOM 640 O O . TYR A 1 83 ? 10.372 -8.545 -12.150 1.00 95.62 83 TYR A O 1
ATOM 648 N N . CYS A 1 84 ? 11.191 -6.791 -11.015 1.00 94.94 84 CYS A N 1
ATOM 649 C CA . CYS A 1 84 ? 12.284 -7.564 -10.428 1.00 94.94 84 CYS A CA 1
ATOM 650 C C . CYS A 1 84 ? 11.797 -8.738 -9.573 1.00 94.94 84 CYS A C 1
ATOM 652 O O . CYS A 1 84 ? 12.463 -9.772 -9.530 1.00 94.94 84 CYS A O 1
ATOM 654 N N . TYR A 1 85 ? 10.634 -8.593 -8.935 1.00 92.62 85 TYR A N 1
ATOM 655 C CA . TYR A 1 85 ? 10.011 -9.643 -8.140 1.00 92.62 85 TYR A CA 1
ATOM 656 C C . TYR A 1 85 ? 9.577 -10.834 -9.008 1.00 92.62 85 TYR A C 1
ATOM 658 O O . TYR A 1 85 ? 9.976 -11.967 -8.750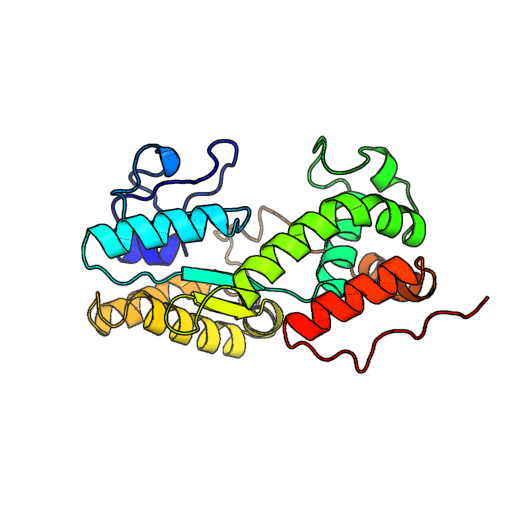 1.00 92.62 85 TYR A O 1
ATOM 666 N N . HIS A 1 86 ? 8.841 -10.595 -10.094 1.00 93.12 86 HIS A N 1
ATOM 667 C CA . HIS A 1 86 ? 8.387 -11.674 -10.977 1.00 93.12 86 HIS A CA 1
ATOM 668 C C . HIS A 1 86 ? 9.490 -12.214 -11.891 1.00 93.12 86 HIS A C 1
ATOM 670 O O . HIS A 1 86 ? 9.516 -13.406 -12.191 1.00 93.12 86 HIS A O 1
ATOM 676 N N . HIS A 1 87 ? 10.436 -11.368 -12.306 1.00 93.56 87 HIS A N 1
ATOM 677 C CA . HIS A 1 87 ? 11.542 -11.764 -13.176 1.00 93.56 87 HIS A CA 1
ATOM 678 C C . HIS A 1 87 ? 12.408 -12.870 -12.551 1.00 93.56 87 HIS A C 1
ATOM 680 O O . HIS A 1 87 ? 12.861 -13.777 -13.242 1.00 93.56 87 HIS A O 1
ATOM 686 N N . ARG A 1 88 ? 12.581 -12.863 -11.224 1.00 90.94 88 ARG A N 1
ATOM 687 C CA . ARG A 1 88 ? 13.310 -13.928 -10.512 1.00 90.94 88 ARG A CA 1
ATOM 688 C C . ARG A 1 88 ? 12.481 -15.193 -10.236 1.00 90.94 88 ARG A C 1
ATOM 690 O O . ARG A 1 88 ? 12.992 -16.119 -9.615 1.00 90.94 88 ARG A O 1
ATOM 697 N N . GLY A 1 89 ? 11.225 -15.239 -10.682 1.00 88.62 89 GLY A N 1
ATOM 698 C CA . GLY A 1 89 ? 10.349 -16.407 -10.558 1.00 88.62 89 GLY A CA 1
ATOM 699 C C . GLY A 1 89 ? 9.473 -16.447 -9.306 1.00 88.62 89 GLY A C 1
ATOM 700 O O . GLY A 1 89 ? 8.935 -17.509 -8.990 1.00 88.62 89 GLY A O 1
ATOM 701 N N . GLU A 1 90 ? 9.310 -15.328 -8.597 1.00 86.56 90 GLU A N 1
ATOM 702 C CA . GLU A 1 90 ? 8.338 -15.255 -7.504 1.00 86.56 90 GLU A CA 1
ATOM 703 C C . GLU A 1 90 ? 6.897 -15.222 -8.008 1.00 86.56 90 GLU A C 1
ATOM 705 O O . GLU A 1 90 ? 6.624 -14.789 -9.130 1.00 86.56 90 GLU A O 1
ATOM 710 N N . GLU A 1 91 ? 5.972 -15.639 -7.136 1.00 77.19 91 GLU A N 1
ATOM 711 C CA . GLU A 1 91 ? 4.543 -15.735 -7.455 1.00 77.19 91 GLU A CA 1
ATOM 712 C C . GLU A 1 91 ? 4.288 -16.595 -8.703 1.00 77.19 91 GLU A C 1
ATOM 714 O O . GLU A 1 91 ? 3.531 -16.250 -9.610 1.00 77.19 91 GLU A O 1
ATOM 719 N N . TYR A 1 92 ? 4.946 -17.756 -8.743 1.00 76.69 92 TYR A N 1
ATOM 720 C CA . TYR A 1 92 ? 4.797 -18.733 -9.814 1.00 76.69 92 TYR A CA 1
ATOM 721 C C . TYR A 1 92 ? 3.317 -19.043 -10.099 1.00 76.69 92 TYR A C 1
ATOM 723 O O . TYR A 1 92 ? 2.587 -19.504 -9.220 1.00 76.69 92 TYR A O 1
ATOM 731 N N . GLY A 1 93 ? 2.898 -18.853 -11.354 1.00 72.62 93 GLY A N 1
ATOM 732 C CA . GLY A 1 93 ? 1.555 -19.203 -11.819 1.00 72.62 93 GLY A CA 1
ATOM 733 C C . GLY A 1 93 ? 0.462 -18.169 -11.531 1.00 72.62 93 GLY A C 1
ATOM 734 O O . GLY A 1 93 ? -0.715 -18.498 -11.684 1.00 72.62 93 GLY A O 1
ATOM 735 N N . THR A 1 94 ? 0.804 -16.937 -11.138 1.00 76.62 94 THR A N 1
ATOM 736 C CA . THR A 1 94 ? -0.182 -15.849 -11.089 1.00 76.62 94 THR A CA 1
ATOM 737 C C . THR A 1 94 ? -0.609 -15.440 -12.501 1.00 76.62 94 THR A C 1
ATOM 739 O O . THR A 1 94 ? 0.211 -15.240 -13.393 1.00 76.62 94 THR A O 1
ATOM 742 N N . PHE A 1 95 ? -1.923 -15.339 -12.724 1.00 70.88 95 PHE A N 1
ATOM 743 C CA . PHE A 1 95 ? -2.499 -15.046 -14.047 1.00 70.88 95 PHE A CA 1
ATOM 744 C C . PHE A 1 95 ? -2.359 -13.579 -14.470 1.00 70.88 95 PHE A C 1
ATOM 746 O O . PHE A 1 95 ? -2.564 -13.256 -15.639 1.00 70.88 95 PHE A O 1
ATOM 753 N N . ASP A 1 96 ? -2.035 -12.696 -13.526 1.00 80.75 96 ASP A N 1
ATOM 754 C CA . ASP A 1 96 ? -1.967 -11.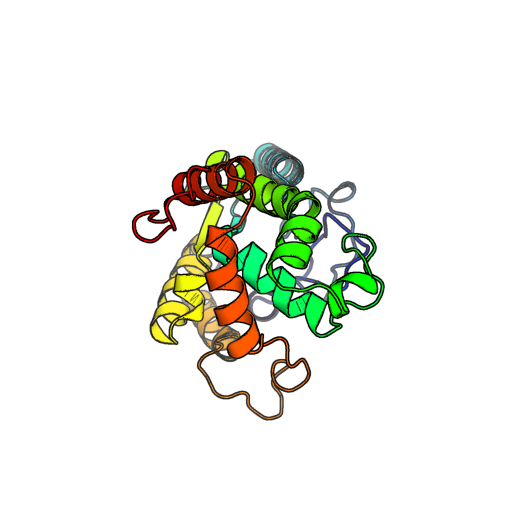252 -13.752 1.00 80.75 96 ASP A CA 1
ATOM 755 C C . ASP A 1 96 ? -0.638 -10.806 -14.376 1.00 80.75 96 ASP A C 1
ATOM 757 O O . ASP A 1 96 ? -0.492 -9.642 -14.742 1.00 80.75 96 ASP A O 1
ATOM 761 N N . VAL A 1 97 ? 0.325 -11.717 -14.527 1.00 86.38 97 VAL A N 1
ATOM 762 C CA . VAL A 1 97 ? 1.631 -11.461 -15.144 1.00 86.38 97 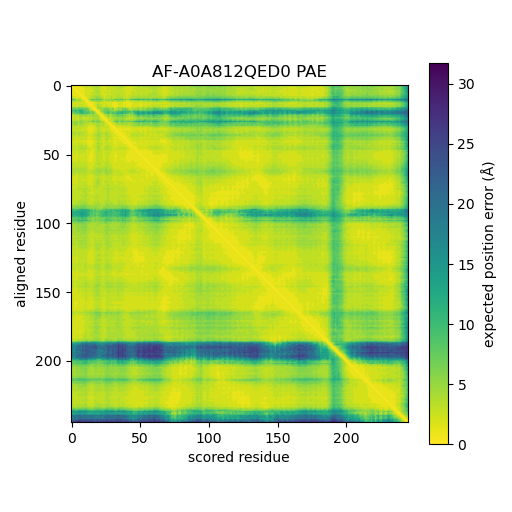VAL A CA 1
ATOM 763 C C . VAL A 1 97 ? 1.880 -12.474 -16.266 1.00 86.38 97 VAL A C 1
ATOM 765 O O . VAL A 1 97 ? 1.355 -13.587 -16.208 1.00 86.38 97 VAL A O 1
ATOM 768 N N . PRO A 1 98 ? 2.658 -12.129 -17.309 1.00 87.25 98 PRO A N 1
ATOM 769 C CA . PRO A 1 98 ? 2.948 -13.044 -18.413 1.00 87.25 98 PRO A CA 1
ATOM 770 C C . PRO A 1 98 ? 3.935 -14.127 -17.958 1.00 87.25 98 PRO A C 1
ATOM 772 O O . PRO A 1 98 ? 5.141 -14.026 -18.176 1.00 87.25 98 PRO A O 1
ATOM 775 N N . TRP A 1 99 ? 3.425 -15.122 -17.238 1.00 86.50 99 TRP A N 1
ATOM 776 C CA . TRP A 1 99 ? 4.182 -16.257 -16.728 1.00 86.50 99 TRP A CA 1
ATOM 777 C C . TRP A 1 99 ? 4.202 -17.401 -17.762 1.00 86.50 99 TRP A C 1
ATOM 779 O O . TRP A 1 99 ? 3.121 -17.789 -18.217 1.00 86.50 99 TRP A O 1
ATOM 789 N N . PRO A 1 100 ? 5.363 -18.039 -18.052 1.00 91.81 100 PRO A N 1
ATOM 790 C CA . PRO A 1 100 ? 6.702 -17.822 -17.474 1.00 91.81 100 PRO A CA 1
ATOM 791 C C . PRO A 1 100 ? 7.498 -16.698 -18.113 1.00 91.81 100 PRO A C 1
ATOM 793 O O . PRO A 1 100 ? 8.609 -16.411 -17.663 1.00 91.81 100 PRO A O 1
ATOM 796 N N . GLU A 1 101 ? 7.001 -16.137 -19.209 1.00 94.00 101 GLU A N 1
ATOM 797 C CA . GLU A 1 101 ? 7.794 -15.356 -20.147 1.00 94.00 101 GLU A CA 1
ATOM 798 C C . GLU A 1 101 ? 8.526 -14.196 -19.460 1.00 94.00 101 GLU A C 1
ATOM 800 O O . GLU A 1 101 ? 9.687 -13.946 -19.784 1.00 94.00 101 GLU A O 1
ATOM 805 N N . ILE A 1 102 ? 7.923 -13.577 -18.437 1.00 94.06 102 ILE A N 1
ATOM 806 C CA . ILE A 1 102 ? 8.500 -12.493 -17.627 1.00 94.06 102 ILE A CA 1
ATOM 807 C C . ILE A 1 102 ? 9.878 -12.808 -17.027 1.00 94.06 102 ILE A C 1
ATOM 809 O O . ILE A 1 102 ? 10.704 -11.908 -16.874 1.00 94.06 102 ILE A O 1
ATOM 813 N N . MET A 1 103 ? 10.169 -14.080 -16.743 1.00 94.12 103 MET A N 1
ATOM 814 C CA . MET A 1 103 ? 11.470 -14.518 -16.219 1.00 94.12 103 MET A CA 1
ATOM 815 C C . MET A 1 103 ? 12.588 -14.443 -17.266 1.00 94.12 103 MET A C 1
ATOM 817 O O . MET A 1 103 ? 13.768 -14.455 -16.932 1.00 94.12 103 MET A O 1
ATOM 821 N N . SER A 1 104 ? 12.219 -14.385 -18.543 1.00 95.44 104 SER A N 1
ATOM 822 C CA . SER A 1 104 ? 13.146 -14.293 -19.674 1.00 95.44 104 SER A CA 1
ATOM 823 C C . SER A 1 104 ? 13.158 -12.922 -20.347 1.00 95.44 104 SER A C 1
ATOM 825 O O . SER A 1 104 ? 14.061 -12.643 -21.134 1.00 95.44 104 SER A O 1
ATOM 827 N N . MET A 1 105 ? 12.179 -12.069 -20.034 1.00 96.50 105 MET A N 1
ATOM 828 C CA . MET A 1 105 ? 12.089 -10.717 -20.576 1.00 96.50 105 MET A CA 1
ATOM 829 C C . MET A 1 105 ? 13.243 -9.854 -20.071 1.00 96.50 105 MET A C 1
ATOM 831 O O . MET A 1 105 ? 13.637 -9.939 -18.909 1.00 96.50 105 MET A O 1
ATOM 835 N N . GLY A 1 106 ? 13.760 -8.988 -20.943 1.00 96.62 106 GLY A N 1
ATOM 836 C CA . GLY A 1 106 ? 14.649 -7.909 -20.513 1.00 96.62 106 GLY A CA 1
ATOM 837 C C . GLY A 1 106 ? 13.883 -6.819 -19.746 1.00 96.62 106 GLY A C 1
ATOM 838 O O . GLY A 1 106 ? 12.653 -6.769 -19.822 1.00 96.62 106 GLY A O 1
ATOM 839 N N . PRO A 1 107 ? 14.570 -5.877 -19.070 1.00 96.69 107 PRO A N 1
ATOM 840 C CA . PRO A 1 107 ? 13.896 -4.906 -18.208 1.00 96.69 107 PRO A CA 1
ATOM 841 C C . PRO A 1 107 ? 12.844 -4.043 -18.910 1.00 96.69 107 PRO A C 1
ATOM 843 O O . PRO A 1 107 ? 11.735 -3.903 -18.406 1.00 96.69 107 PRO A O 1
ATOM 846 N N . LEU A 1 108 ? 13.143 -3.499 -20.095 1.00 96.56 108 LEU A N 1
ATOM 847 C CA . LEU A 1 108 ? 12.170 -2.699 -20.849 1.00 96.56 108 LEU A CA 1
ATOM 848 C C . LEU A 1 108 ? 10.937 -3.520 -21.260 1.00 96.56 108 LEU A C 1
ATOM 850 O O . LEU A 1 108 ? 9.807 -3.061 -21.111 1.00 96.56 108 LE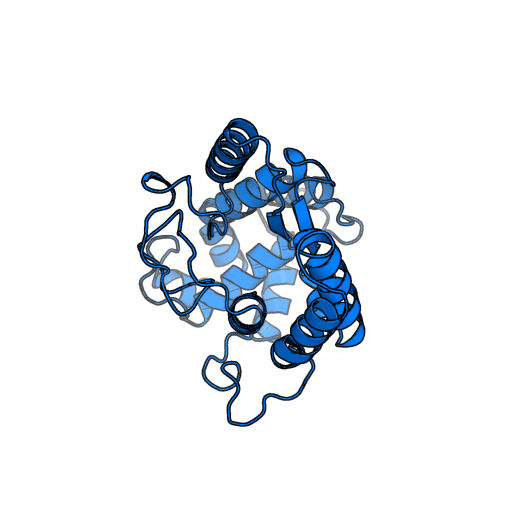U A O 1
ATOM 854 N N . GLU A 1 109 ? 11.158 -4.734 -21.762 1.00 96.94 109 GLU A N 1
ATOM 855 C CA . GLU A 1 109 ? 10.088 -5.642 -22.181 1.00 96.94 109 GLU A CA 1
ATOM 856 C C . GLU A 1 109 ? 9.196 -6.024 -20.994 1.00 96.94 109 GLU A C 1
ATOM 858 O O . GLU A 1 109 ? 7.975 -5.888 -21.070 1.00 96.94 109 GLU A O 1
ATOM 863 N N . GLY A 1 110 ? 9.799 -6.405 -19.866 1.00 96.06 110 GLY A N 1
ATOM 864 C CA . GLY A 1 110 ? 9.067 -6.783 -18.663 1.00 96.06 110 GLY A CA 1
ATOM 865 C C . GLY A 1 110 ? 8.316 -5.620 -18.015 1.00 96.06 110 GLY A C 1
ATOM 866 O O . GLY A 1 110 ? 7.178 -5.800 -17.585 1.00 96.06 110 GLY A O 1
ATOM 867 N N . LEU A 1 111 ? 8.886 -4.409 -18.006 1.00 96.44 111 LEU A N 1
ATOM 868 C CA . LEU A 1 111 ? 8.179 -3.204 -17.558 1.00 96.44 111 LEU A CA 1
ATOM 869 C C . LEU A 1 111 ? 6.936 -2.925 -18.413 1.00 96.44 111 LEU A C 1
ATOM 871 O O . LEU A 1 111 ? 5.868 -2.639 -17.871 1.00 96.44 111 LEU A O 1
ATOM 875 N N . MET A 1 112 ? 7.060 -3.025 -19.740 1.00 96.00 112 MET A N 1
ATOM 876 C CA . MET A 1 112 ? 5.936 -2.824 -20.659 1.00 96.00 112 MET A CA 1
ATOM 877 C C . MET A 1 112 ? 4.868 -3.908 -20.501 1.00 96.00 112 MET A C 1
ATOM 879 O O . MET A 1 112 ? 3.678 -3.603 -20.575 1.00 96.00 112 MET A O 1
ATOM 883 N N . ALA A 1 113 ? 5.274 -5.152 -20.244 1.00 95.19 113 ALA A N 1
ATOM 884 C CA . ALA A 1 113 ? 4.351 -6.259 -20.044 1.00 95.19 113 ALA A CA 1
ATOM 885 C C . ALA A 1 113 ? 3.616 -6.192 -18.690 1.00 95.19 113 ALA A C 1
ATOM 887 O O . ALA A 1 113 ? 2.446 -6.564 -18.608 1.00 95.19 113 ALA A O 1
ATOM 888 N N . LEU A 1 114 ? 4.261 -5.660 -17.645 1.00 94.81 114 LEU A N 1
ATOM 889 C CA . LEU A 1 114 ? 3.649 -5.445 -16.328 1.00 94.81 114 LEU A CA 1
ATOM 890 C C . LEU A 1 114 ? 2.826 -4.167 -16.211 1.00 94.81 114 LEU A C 1
ATOM 892 O O . LEU A 1 114 ? 2.020 -4.050 -15.287 1.00 94.81 114 LEU A O 1
ATOM 896 N N . TRP A 1 115 ? 3.014 -3.196 -17.104 1.00 95.69 115 TRP A N 1
ATOM 897 C CA . TRP A 1 115 ? 2.304 -1.927 -17.005 1.00 95.69 115 TRP A CA 1
ATOM 898 C C . TRP A 1 115 ? 0.772 -2.084 -16.957 1.00 95.69 115 TRP A C 1
ATOM 900 O O . TRP A 1 115 ? 0.170 -1.523 -16.038 1.00 95.69 115 TRP A O 1
ATOM 910 N N . PRO A 1 116 ? 0.108 -2.851 -17.850 1.00 93.94 116 PRO A N 1
ATOM 911 C CA . PRO A 1 116 ? -1.347 -2.981 -17.819 1.00 93.94 116 PRO A CA 1
ATOM 912 C C . PRO A 1 116 ? -1.915 -3.455 -16.465 1.00 93.94 116 PRO A C 1
ATOM 914 O O . PRO A 1 116 ? -2.732 -2.718 -15.904 1.00 93.94 116 PRO A O 1
ATOM 917 N N . PRO A 1 117 ? -1.488 -4.593 -15.877 1.00 92.88 117 PRO A N 1
ATOM 918 C CA . PRO A 1 117 ? -2.004 -5.028 -14.575 1.00 92.88 117 PRO A CA 1
ATOM 919 C C . PRO A 1 117 ? -1.608 -4.072 -13.436 1.00 92.88 117 PRO A C 1
ATOM 921 O O . PRO A 1 117 ? -2.445 -3.732 -12.594 1.00 92.88 117 PRO A O 1
ATOM 924 N N . MET A 1 118 ? -0.372 -3.557 -13.432 1.00 94.88 118 MET A N 1
ATOM 925 C CA . MET A 1 118 ? 0.107 -2.668 -12.365 1.00 94.88 118 MET A CA 1
ATOM 926 C C . MET A 1 118 ? -0.558 -1.293 -12.375 1.00 94.88 118 MET A C 1
ATOM 928 O O . MET A 1 118 ? -0.806 -0.732 -11.308 1.00 94.88 118 MET A O 1
ATOM 932 N N . SER A 1 119 ? -0.902 -0.759 -13.548 1.00 96.25 119 SER A N 1
ATOM 933 C CA . SER A 1 119 ? -1.618 0.516 -13.657 1.00 96.25 119 SER A CA 1
ATOM 934 C C . SER A 1 119 ? -2.969 0.464 -12.938 1.00 96.25 119 SER A C 1
ATOM 936 O O . SER A 1 119 ? -3.344 1.417 -12.259 1.00 96.25 119 SER A O 1
ATOM 938 N N . GLY A 1 120 ? -3.659 -0.682 -12.980 1.00 95.62 120 GLY A N 1
ATOM 939 C CA . GLY A 1 120 ? -4.897 -0.901 -12.237 1.00 95.62 120 GLY A CA 1
ATOM 940 C C . GLY A 1 120 ? -4.692 -0.917 -10.721 1.00 95.62 120 GLY A C 1
ATOM 941 O O . GLY A 1 120 ? -5.523 -0.381 -9.991 1.00 95.62 120 GLY A O 1
ATOM 942 N N . VAL A 1 121 ? -3.590 -1.499 -10.232 1.00 94.88 121 VAL A N 1
ATOM 943 C CA . VAL A 1 121 ? -3.223 -1.471 -8.802 1.00 94.88 121 VAL A CA 1
ATOM 944 C C . VAL A 1 121 ? -2.940 -0.036 -8.352 1.00 94.88 121 VAL A C 1
ATOM 946 O O . VAL A 1 121 ? -3.483 0.419 -7.346 1.00 94.88 121 VAL A O 1
ATOM 949 N N . MET A 1 122 ? -2.136 0.700 -9.124 1.00 97.50 122 MET A N 1
ATOM 950 C CA . MET A 1 122 ? -1.790 2.093 -8.830 1.00 97.50 122 MET A CA 1
ATOM 951 C C . MET A 1 122 ? -3.016 3.005 -8.874 1.00 97.50 122 MET A C 1
ATOM 953 O O . MET A 1 122 ? -3.145 3.879 -8.022 1.00 97.50 122 MET A O 1
ATOM 957 N N . GLN A 1 123 ? -3.942 2.768 -9.807 1.00 98.00 123 GLN A N 1
ATOM 958 C CA . GLN A 1 123 ? -5.190 3.520 -9.880 1.00 98.00 123 GLN A CA 1
ATOM 959 C C . GLN A 1 123 ? -6.060 3.293 -8.641 1.00 98.00 123 GLN A C 1
ATOM 961 O O . GLN A 1 123 ? -6.559 4.260 -8.087 1.00 98.00 123 GLN A O 1
ATOM 966 N N . ARG A 1 124 ? -6.195 2.056 -8.142 1.00 97.25 124 ARG A N 1
ATOM 967 C CA . ARG A 1 124 ? -6.956 1.788 -6.903 1.00 97.25 124 ARG A CA 1
ATOM 968 C C . ARG A 1 124 ? -6.356 2.494 -5.687 1.00 97.25 124 ARG A C 1
ATOM 970 O O . ARG A 1 124 ? -7.083 3.098 -4.901 1.00 97.25 124 ARG A O 1
ATOM 977 N N . MET A 1 125 ? -5.027 2.462 -5.569 1.00 97.81 125 MET A N 1
ATOM 978 C CA . MET A 1 125 ? -4.298 3.211 -4.545 1.00 97.81 125 MET A CA 1
ATOM 979 C C . MET A 1 125 ? -4.575 4.719 -4.676 1.00 97.81 125 MET A C 1
ATOM 981 O O . MET A 1 125 ? -4.894 5.390 -3.695 1.00 97.81 125 MET A O 1
ATOM 985 N N . LEU A 1 126 ? -4.506 5.262 -5.890 1.00 98.31 126 LEU A N 1
ATOM 986 C CA . LEU A 1 126 ? -4.790 6.669 -6.143 1.00 98.31 126 LEU A CA 1
ATOM 987 C C . LEU A 1 126 ? -6.248 7.040 -5.827 1.00 98.31 126 LEU A C 1
ATOM 989 O O . LEU A 1 126 ? -6.492 8.077 -5.210 1.00 98.31 126 LEU A O 1
ATOM 993 N N . ASP A 1 127 ? -7.205 6.193 -6.201 1.00 98.25 127 ASP A N 1
ATOM 994 C CA . ASP A 1 127 ? -8.631 6.402 -5.952 1.00 98.25 127 ASP A CA 1
ATOM 995 C C . ASP A 1 127 ? -8.899 6.531 -4.451 1.00 98.25 127 ASP A C 1
ATOM 997 O O . ASP A 1 127 ? -9.541 7.491 -4.031 1.00 98.25 127 ASP A O 1
ATOM 1001 N N . LEU A 1 128 ? -8.357 5.626 -3.627 1.00 97.69 128 LEU A N 1
ATOM 1002 C CA . LEU A 1 128 ? -8.459 5.754 -2.172 1.00 97.69 128 LEU A CA 1
ATOM 1003 C C . LEU A 1 128 ? -7.781 7.028 -1.669 1.00 97.69 128 LEU A C 1
ATOM 1005 O O . LEU A 1 128 ? -8.396 7.768 -0.914 1.00 97.69 128 LEU A O 1
ATOM 1009 N N . TYR A 1 129 ? -6.549 7.315 -2.097 1.00 98.25 129 TYR A N 1
ATOM 1010 C CA . TYR A 1 129 ? -5.815 8.504 -1.647 1.00 98.25 129 TYR A CA 1
ATOM 1011 C C . TYR A 1 129 ? -6.564 9.817 -1.919 1.00 98.25 129 TYR A C 1
ATOM 1013 O O . TYR A 1 129 ? -6.575 10.719 -1.088 1.00 98.25 129 TYR A O 1
ATOM 1021 N N . THR A 1 130 ? -7.206 9.923 -3.081 1.00 97.88 130 THR A N 1
ATOM 1022 C CA . THR A 1 130 ? -7.855 11.161 -3.540 1.00 97.88 130 THR A CA 1
ATOM 1023 C C . THR A 1 130 ? -9.308 11.308 -3.090 1.00 97.88 130 THR A C 1
ATOM 1025 O O . THR A 1 130 ? -9.822 12.425 -3.082 1.00 97.88 130 THR A O 1
ATOM 1028 N N . HIS A 1 131 ? -9.975 10.215 -2.703 1.00 98.00 131 HIS A N 1
ATOM 1029 C CA . HIS A 1 131 ? -11.404 10.215 -2.361 1.00 98.00 131 HIS A CA 1
ATOM 1030 C C . HIS A 1 131 ? -11.699 9.963 -0.876 1.00 98.00 131 HIS A C 1
ATOM 1032 O O . HIS A 1 131 ? -12.870 9.858 -0.499 1.00 98.00 131 HIS A O 1
ATOM 1038 N N . THR A 1 132 ? -10.678 9.883 -0.021 1.00 97.75 132 THR A N 1
ATOM 1039 C CA . THR A 1 132 ? -10.851 9.799 1.437 1.00 97.75 132 THR A CA 1
ATOM 1040 C C . THR A 1 132 ? -10.396 11.071 2.136 1.00 97.75 132 THR A C 1
ATOM 1042 O O . THR A 1 132 ? -9.415 11.693 1.737 1.00 97.75 132 THR A O 1
ATOM 1045 N N . ALA A 1 133 ? -11.104 11.455 3.198 1.00 97.25 133 ALA A N 1
ATOM 1046 C CA . ALA A 1 133 ? -10.714 12.589 4.027 1.00 97.25 133 ALA A CA 1
ATOM 1047 C C . ALA A 1 133 ? -9.644 12.194 5.063 1.00 97.25 133 ALA A C 1
ATOM 1049 O O . ALA A 1 133 ? -9.524 11.028 5.444 1.00 97.25 133 ALA A O 1
ATOM 1050 N N . ALA A 1 134 ? -8.874 13.177 5.537 1.00 96.25 134 ALA A N 1
ATOM 1051 C CA . ALA A 1 134 ? -7.756 12.957 6.460 1.00 96.25 134 ALA A CA 1
ATOM 1052 C C . ALA A 1 134 ? -8.179 12.437 7.848 1.00 96.25 134 ALA A C 1
ATOM 1054 O O . ALA A 1 134 ? -7.370 11.842 8.553 1.00 96.25 134 ALA A O 1
ATOM 1055 N N . ASP A 1 135 ? -9.429 12.664 8.251 1.00 96.75 135 ASP A N 1
ATOM 1056 C CA . ASP A 1 135 ? -10.037 12.121 9.470 1.00 96.75 135 ASP A CA 1
ATOM 1057 C C . ASP A 1 135 ? -10.593 10.698 9.282 1.00 96.75 135 ASP A C 1
ATOM 1059 O O . ASP A 1 135 ? -10.840 10.000 10.263 1.00 96.75 135 ASP A O 1
ATOM 1063 N N . GLU A 1 136 ? -10.745 10.246 8.035 1.00 97.69 136 GLU A N 1
ATOM 1064 C CA . GLU A 1 136 ? -11.269 8.924 7.688 1.00 97.69 136 GLU A CA 1
ATOM 1065 C C . GLU A 1 136 ? -10.169 7.918 7.351 1.00 97.69 136 GLU A C 1
ATOM 1067 O O . GLU A 1 136 ? -10.342 6.719 7.574 1.00 97.69 136 GLU A O 1
ATOM 1072 N N . MET A 1 137 ? -9.039 8.380 6.810 1.00 98.12 137 MET A N 1
ATOM 1073 C CA . MET A 1 137 ? -7.973 7.519 6.308 1.00 98.12 137 MET A CA 1
ATOM 1074 C C . MET A 1 137 ? -6.586 8.065 6.645 1.00 98.12 137 MET A C 1
ATOM 1076 O O . MET A 1 137 ? -6.224 9.180 6.272 1.00 98.12 137 MET A O 1
ATOM 1080 N N . PHE A 1 138 ? -5.766 7.229 7.278 1.00 98.38 138 PHE A N 1
ATOM 1081 C CA . PHE A 1 138 ? -4.343 7.483 7.446 1.00 98.38 138 PHE A CA 1
ATOM 1082 C C . PHE A 1 138 ? -3.559 6.840 6.302 1.00 98.38 138 PHE A C 1
ATOM 1084 O O . PHE A 1 138 ? -3.517 5.613 6.164 1.00 98.38 138 PHE A O 1
ATOM 1091 N N . HIS A 1 139 ? -2.916 7.669 5.483 1.00 97.94 139 HIS A N 1
ATOM 1092 C CA . HIS A 1 139 ? -2.078 7.205 4.382 1.00 97.94 139 HIS A CA 1
ATOM 1093 C C . HIS A 1 139 ? -0.638 6.976 4.847 1.00 97.94 139 HIS A C 1
ATOM 1095 O O . HIS A 1 139 ? 0.086 7.920 5.158 1.00 97.94 139 HIS A O 1
ATOM 1101 N N . VAL A 1 140 ? -0.219 5.713 4.876 1.00 97.56 140 VAL A N 1
ATOM 1102 C CA . VAL A 1 140 ? 1.134 5.289 5.245 1.00 97.56 140 VAL A CA 1
ATOM 1103 C C . VAL A 1 140 ? 2.009 5.298 3.996 1.00 97.56 140 VAL A C 1
ATOM 1105 O O . VAL A 1 140 ? 1.818 4.465 3.112 1.00 97.56 140 VAL A O 1
ATOM 1108 N N . ARG A 1 141 ? 2.988 6.204 3.912 1.00 97.56 141 ARG A N 1
ATOM 1109 C CA . ARG A 1 141 ? 3.986 6.176 2.832 1.00 97.56 141 ARG A CA 1
ATOM 1110 C C . ARG A 1 141 ? 5.001 5.071 3.101 1.00 97.56 141 ARG A C 1
ATOM 1112 O O . ARG A 1 141 ? 5.697 5.101 4.116 1.00 97.56 141 ARG A O 1
ATOM 1119 N N . PHE A 1 142 ? 5.120 4.124 2.174 1.00 96.06 142 PHE A N 1
ATOM 1120 C CA . PHE A 1 142 ? 6.075 3.020 2.267 1.00 96.06 142 PHE A CA 1
ATOM 1121 C C . PHE A 1 142 ? 7.503 3.524 2.515 1.00 96.06 142 PHE A C 1
ATOM 1123 O O . PHE A 1 142 ? 8.214 2.998 3.363 1.00 96.06 142 PHE A O 1
ATOM 1130 N N . GLU A 1 143 ? 7.904 4.596 1.831 1.00 94.94 143 GLU A N 1
ATOM 1131 C CA . GLU A 1 143 ? 9.252 5.153 1.931 1.00 94.94 143 GLU A CA 1
ATOM 1132 C C . GLU A 1 143 ? 9.548 5.811 3.286 1.00 94.94 143 GLU A C 1
ATOM 1134 O O . GLU A 1 143 ? 10.715 5.989 3.621 1.00 94.94 143 GLU A O 1
ATOM 1139 N N . GLU A 1 144 ? 8.530 6.200 4.056 1.00 95.56 144 GLU A N 1
ATOM 1140 C CA . GLU A 1 144 ? 8.717 6.765 5.399 1.00 95.56 144 GLU A CA 1
ATOM 1141 C C . GLU A 1 144 ? 8.878 5.650 6.430 1.00 95.56 144 GLU A C 1
ATOM 1143 O O . GLU A 1 144 ? 9.817 5.674 7.225 1.00 95.56 144 GLU A O 1
ATOM 1148 N N . ILE A 1 145 ? 8.009 4.637 6.362 1.00 94.62 145 ILE A N 1
ATOM 1149 C CA . ILE A 1 145 ? 8.002 3.525 7.316 1.00 94.62 145 ILE A CA 1
ATOM 1150 C C . ILE A 1 145 ? 9.175 2.555 7.106 1.00 94.62 145 ILE A C 1
ATOM 1152 O O . ILE A 1 145 ? 9.623 1.936 8.062 1.00 94.62 145 ILE A O 1
ATOM 1156 N N . SER A 1 146 ? 9.702 2.414 5.882 1.00 92.25 146 SER A N 1
ATOM 1157 C CA . SER A 1 146 ? 10.748 1.424 5.581 1.00 92.25 146 SER A CA 1
ATOM 1158 C C . SER A 1 146 ? 12.179 1.964 5.664 1.00 92.25 146 SER A C 1
ATOM 1160 O O . SER A 1 146 ? 13.124 1.180 5.671 1.00 92.25 146 SER A O 1
ATOM 1162 N N . LYS A 1 147 ? 12.373 3.288 5.648 1.00 91.12 147 LYS A N 1
ATOM 1163 C CA . LYS A 1 147 ? 13.697 3.908 5.438 1.00 91.12 147 LYS A CA 1
ATOM 1164 C C . LYS A 1 147 ? 14.636 3.788 6.638 1.00 91.12 147 LYS A C 1
ATOM 1166 O O . LYS A 1 147 ? 15.852 3.793 6.452 1.00 91.12 147 LYS A O 1
ATOM 1171 N N . SER A 1 148 ? 14.092 3.766 7.847 1.00 93.75 148 SER A N 1
ATOM 1172 C CA . SER A 1 148 ? 14.856 3.649 9.087 1.00 93.75 148 SER A CA 1
ATOM 1173 C C . SER A 1 148 ? 13.948 3.202 10.225 1.00 93.75 148 SER A C 1
ATOM 1175 O O . SER A 1 148 ? 12.738 3.422 10.167 1.00 93.75 148 SER A O 1
ATOM 1177 N N . SER A 1 149 ? 14.542 2.679 11.301 1.00 93.75 149 SER A N 1
ATOM 1178 C CA . SER A 1 149 ? 13.803 2.392 12.533 1.00 93.75 149 SER A CA 1
ATOM 1179 C C . SER A 1 149 ? 13.101 3.629 13.086 1.00 93.75 149 SER A C 1
ATOM 1181 O O . SER A 1 149 ? 11.947 3.561 13.473 1.00 93.75 149 SER A O 1
ATOM 1183 N N . GLU A 1 150 ? 13.744 4.798 13.069 1.00 95.06 150 GLU A N 1
ATOM 1184 C CA . GLU A 1 150 ? 13.107 6.043 13.521 1.00 95.06 150 GLU A CA 1
ATOM 1185 C C . GLU A 1 150 ? 11.863 6.402 12.687 1.00 95.06 150 GLU A C 1
ATOM 1187 O O . GLU A 1 150 ? 10.831 6.759 13.251 1.00 95.06 150 GLU A O 1
ATOM 1192 N N . GLY A 1 151 ? 11.935 6.250 11.358 1.00 95.06 151 GLY A N 1
ATOM 1193 C CA . GLY A 1 151 ? 10.794 6.469 10.467 1.00 95.06 151 GLY A CA 1
ATOM 1194 C C . GLY A 1 151 ? 9.676 5.453 10.697 1.00 95.06 151 GLY A C 1
ATOM 1195 O O . GLY A 1 151 ? 8.509 5.831 10.782 1.00 95.06 151 GLY A O 1
ATOM 1196 N N . PHE A 1 152 ? 10.031 4.179 10.892 1.00 95.19 152 PHE A N 1
ATOM 1197 C CA . PHE A 1 152 ? 9.084 3.145 11.301 1.00 95.19 152 PHE A CA 1
ATOM 1198 C C . PHE A 1 152 ? 8.369 3.535 12.599 1.00 95.19 152 PHE A C 1
ATOM 1200 O O . PHE A 1 152 ? 7.139 3.520 12.662 1.00 95.19 152 PHE A O 1
ATOM 1207 N N . HIS A 1 153 ? 9.138 3.930 13.618 1.00 94.31 153 HIS A N 1
ATOM 1208 C CA . HIS A 1 153 ? 8.634 4.305 14.935 1.00 94.31 153 HIS A CA 1
ATOM 1209 C C . HIS A 1 153 ? 7.637 5.476 14.848 1.00 94.31 153 HIS A C 1
ATOM 1211 O O . HIS A 1 153 ? 6.520 5.352 15.351 1.00 94.31 153 HIS A O 1
ATOM 1217 N N . ASP A 1 154 ? 8.004 6.581 14.186 1.00 96.19 154 ASP A N 1
ATOM 1218 C CA . ASP A 1 154 ? 7.134 7.763 14.043 1.00 96.19 154 ASP A CA 1
ATOM 1219 C C . ASP A 1 154 ? 5.818 7.420 13.332 1.00 96.19 154 ASP A C 1
ATOM 1221 O O . ASP A 1 154 ? 4.723 7.716 13.824 1.00 96.19 154 ASP A O 1
ATOM 1225 N N . VAL A 1 155 ? 5.914 6.744 12.185 1.00 97.12 155 VAL A N 1
ATOM 1226 C CA . VAL A 1 155 ? 4.748 6.433 11.353 1.00 97.12 155 VAL A CA 1
ATOM 1227 C C . VAL A 1 155 ? 3.791 5.490 12.077 1.00 97.12 155 VAL A C 1
ATOM 1229 O O . VAL A 1 155 ? 2.579 5.711 12.054 1.00 97.12 155 VAL A O 1
ATOM 1232 N N . VAL A 1 156 ? 4.308 4.461 12.753 1.00 96.00 1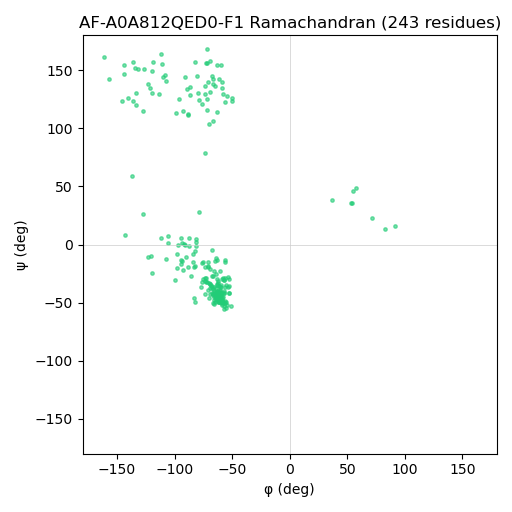56 VAL A N 1
ATOM 1233 C CA . VAL A 1 156 ? 3.483 3.493 13.489 1.00 96.00 156 VAL A CA 1
ATOM 1234 C C . VAL A 1 156 ? 2.797 4.133 14.695 1.00 96.00 156 VAL A C 1
ATOM 1236 O O . VAL A 1 156 ? 1.612 3.877 14.917 1.00 96.00 156 VAL A O 1
ATOM 1239 N N . GLN A 1 157 ? 3.487 4.992 15.451 1.00 95.69 157 GLN A N 1
ATOM 1240 C CA . GLN A 1 157 ? 2.871 5.704 16.576 1.00 95.69 157 GLN A CA 1
ATOM 1241 C C . GLN A 1 157 ? 1.713 6.589 16.110 1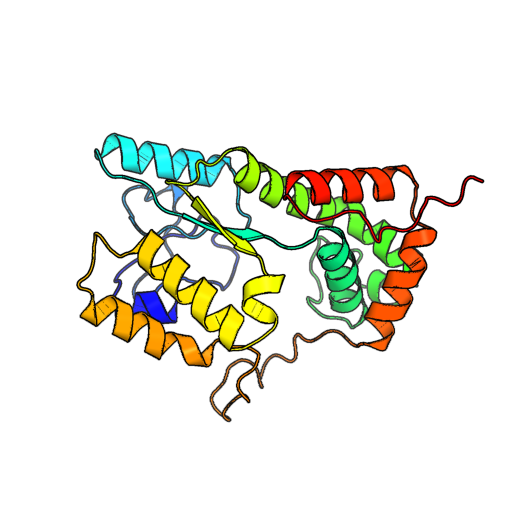.00 95.69 157 GLN A C 1
ATOM 1243 O O . GLN A 1 157 ? 0.613 6.519 16.661 1.00 95.69 157 GLN A O 1
ATOM 1248 N N . ARG A 1 158 ? 1.924 7.369 15.043 1.00 97.19 158 ARG A N 1
ATOM 1249 C CA . ARG A 1 158 ? 0.880 8.219 14.451 1.00 97.19 158 ARG A CA 1
ATOM 1250 C C . ARG A 1 158 ? -0.286 7.400 13.905 1.00 97.19 158 ARG A C 1
ATOM 1252 O O . ARG A 1 158 ? -1.437 7.784 14.101 1.00 97.19 158 ARG A O 1
ATOM 1259 N N . LEU A 1 159 ? -0.001 6.260 13.277 1.00 97.31 159 LEU A N 1
ATOM 1260 C CA . LEU A 1 159 ? -1.012 5.327 12.788 1.00 97.31 159 LEU A CA 1
ATOM 1261 C C . LEU A 1 159 ? -1.879 4.773 13.928 1.00 97.31 159 LEU A C 1
ATOM 1263 O O . LEU A 1 159 ? -3.104 4.784 13.825 1.00 97.31 159 LEU A O 1
ATOM 1267 N N . PHE A 1 160 ? -1.280 4.294 15.020 1.00 96.75 160 PHE A N 1
ATOM 1268 C CA . PHE A 1 160 ? -2.045 3.748 16.146 1.00 96.75 160 PHE A CA 1
ATOM 1269 C C . PHE A 1 160 ? -2.813 4.811 16.904 1.00 96.75 160 PHE A C 1
ATOM 1271 O O . PHE A 1 160 ? -3.956 4.566 17.284 1.00 96.75 160 PHE A O 1
ATOM 1278 N N . HIS A 1 161 ? -2.240 6.001 17.057 1.00 96.75 161 HIS A N 1
ATOM 1279 C CA . HIS A 1 161 ? -2.975 7.122 17.614 1.00 96.75 161 HIS A CA 1
ATOM 1280 C C . HIS A 1 161 ? -4.183 7.477 16.732 1.00 96.75 161 HIS A C 1
ATOM 1282 O O . HIS A 1 161 ? -5.286 7.646 17.243 1.00 96.75 161 HIS A O 1
ATOM 1288 N N . PHE A 1 162 ? -4.011 7.531 15.406 1.00 97.44 162 PHE A N 1
ATOM 1289 C CA . PHE A 1 162 ? -5.115 7.771 14.477 1.00 97.44 162 PHE A CA 1
ATOM 1290 C C . PHE A 1 162 ? -6.220 6.720 14.622 1.00 97.44 162 PHE A C 1
ATOM 1292 O O . PHE A 1 162 ? -7.383 7.076 14.784 1.00 97.44 162 PHE A O 1
ATOM 1299 N N . LEU A 1 163 ? -5.866 5.432 14.597 1.00 95.50 163 LEU A N 1
ATOM 1300 C CA . LEU A 1 163 ? -6.844 4.346 14.629 1.00 95.50 163 LEU A CA 1
ATOM 1301 C C . LEU A 1 163 ? -7.534 4.226 15.993 1.00 95.50 163 LEU A C 1
ATOM 1303 O O . LEU A 1 163 ? -8.761 4.117 16.045 1.00 95.50 163 LEU A O 1
ATOM 1307 N N . PHE A 1 164 ? -6.773 4.273 17.088 1.00 94.56 164 PHE A N 1
ATOM 1308 C CA . PHE A 1 164 ? -7.214 3.710 18.363 1.00 94.56 164 PHE A CA 1
ATOM 1309 C C . PHE A 1 164 ? -7.292 4.687 19.539 1.00 94.56 164 PHE A C 1
ATOM 1311 O O . PHE A 1 164 ? -7.869 4.299 20.554 1.00 94.56 164 PHE A O 1
ATOM 1318 N N . ALA A 1 165 ? -6.784 5.924 19.441 1.00 92.94 165 ALA A N 1
ATOM 1319 C CA . ALA A 1 165 ? -6.648 6.807 20.614 1.00 92.94 165 ALA A CA 1
ATOM 1320 C C . ALA A 1 165 ? -7.959 7.078 21.373 1.00 92.94 165 ALA A C 1
ATOM 1322 O O . ALA A 1 165 ? -7.952 7.209 22.591 1.00 92.94 165 ALA A O 1
ATOM 1323 N N . ASP A 1 166 ? -9.094 7.078 20.671 1.00 93.12 166 ASP A N 1
ATOM 1324 C CA . ASP A 1 166 ? -10.414 7.286 21.287 1.00 93.12 166 ASP A CA 1
ATOM 1325 C C . ASP A 1 166 ? -11.109 5.980 21.713 1.00 93.12 166 ASP A C 1
ATOM 1327 O O . ASP A 1 166 ? -12.241 5.998 22.192 1.00 93.12 166 ASP A O 1
ATOM 1331 N N . THR A 1 167 ? -10.463 4.831 21.501 1.00 90.56 167 THR A N 1
ATOM 1332 C CA . THR A 1 167 ? -11.050 3.496 21.717 1.00 90.56 167 THR A CA 1
ATOM 1333 C C . THR A 1 167 ? -10.313 2.659 22.751 1.00 90.56 167 THR A C 1
ATOM 1335 O O . THR A 1 167 ? -10.928 1.781 23.353 1.00 90.56 167 THR A O 1
ATOM 1338 N N . VAL A 1 168 ? -9.023 2.920 22.978 1.00 93.50 168 VAL A N 1
ATOM 1339 C CA . VAL A 1 168 ? -8.201 2.180 23.941 1.00 93.50 168 VAL A CA 1
ATOM 1340 C C . VAL A 1 168 ? -7.417 3.151 24.831 1.00 93.50 168 VAL A C 1
ATOM 1342 O O . VAL A 1 168 ? -7.098 4.255 24.392 1.00 93.50 168 VAL A O 1
ATOM 1345 N N . PRO A 1 169 ? -7.092 2.775 26.079 1.00 94.75 169 PRO A N 1
ATOM 1346 C CA . PRO A 1 169 ? -6.231 3.576 26.945 1.00 94.75 169 PRO A CA 1
ATOM 1347 C C . PRO A 1 169 ? -4.830 3.804 26.356 1.00 94.75 169 PRO A C 1
ATOM 1349 O O . PRO A 1 169 ? -4.292 2.950 25.654 1.00 94.75 169 PRO A O 1
ATOM 1352 N N . GLU A 1 170 ? -4.174 4.895 26.760 1.00 94.06 170 GLU A N 1
ATOM 1353 C CA . GLU A 1 170 ? -2.781 5.207 26.385 1.00 94.06 170 GLU A CA 1
ATOM 1354 C C . GLU A 1 170 ? -1.806 4.053 26.689 1.00 94.06 170 GLU A C 1
ATOM 1356 O O . GLU A 1 170 ? -0.887 3.767 25.924 1.00 94.06 170 GLU A O 1
ATOM 1361 N N . SER A 1 171 ? -2.028 3.328 27.792 1.00 95.06 171 SER A N 1
ATOM 1362 C CA . SER A 1 171 ? -1.222 2.153 28.139 1.00 95.06 171 SER A CA 1
ATOM 1363 C C . SER A 1 171 ? -1.319 1.038 27.099 1.00 95.06 171 SER A C 1
ATOM 1365 O O . SER A 1 171 ? -0.339 0.329 26.876 1.00 95.06 171 SER A O 1
ATOM 1367 N N . ASP A 1 172 ? -2.476 0.882 26.454 1.00 95.19 172 ASP A N 1
ATOM 1368 C CA . ASP A 1 172 ? -2.650 -0.089 25.379 1.00 95.19 172 ASP A CA 1
ATOM 1369 C C . ASP A 1 172 ? -2.020 0.415 24.081 1.00 95.19 172 ASP A C 1
ATOM 1371 O O . ASP A 1 172 ? -1.367 -0.377 23.410 1.00 95.19 172 ASP A O 1
ATOM 1375 N N . LEU A 1 173 ? -2.073 1.719 23.775 1.00 94.25 173 LEU A N 1
ATOM 1376 C CA . LEU A 1 173 ? -1.309 2.291 22.654 1.00 94.25 173 LEU A CA 1
ATOM 1377 C C . LEU A 1 173 ? 0.197 2.014 22.788 1.00 94.25 173 LEU A C 1
ATOM 1379 O O . LEU A 1 173 ? 0.843 1.618 21.816 1.00 94.25 173 LEU A O 1
ATOM 1383 N N . PHE A 1 174 ? 0.75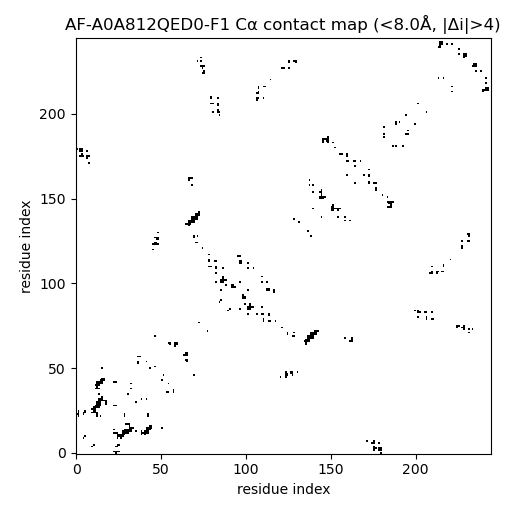1 2.143 23.997 1.00 92.75 174 PHE A N 1
ATOM 1384 C CA . PHE A 1 174 ? 2.146 1.790 24.263 1.00 92.75 174 PHE A CA 1
ATOM 1385 C C . PHE A 1 174 ? 2.417 0.288 24.067 1.00 92.75 174 PHE A C 1
ATOM 1387 O O . PHE A 1 174 ? 3.420 -0.085 23.459 1.00 92.75 174 PHE A O 1
ATOM 1394 N N . ARG A 1 175 ? 1.513 -0.591 24.523 1.00 94.06 175 ARG A N 1
ATOM 1395 C CA . ARG A 1 175 ? 1.631 -2.046 24.302 1.00 94.06 175 ARG A CA 1
ATOM 1396 C C . ARG A 1 175 ? 1.586 -2.407 22.819 1.00 94.06 175 ARG A C 1
ATOM 1398 O O . ARG A 1 175 ? 2.390 -3.227 22.383 1.00 94.06 175 ARG A O 1
ATOM 1405 N N . LEU A 1 176 ? 0.682 -1.790 22.054 1.00 93.50 176 LEU A N 1
ATOM 1406 C CA . LEU A 1 176 ? 0.595 -1.960 20.603 1.00 93.50 176 LEU A CA 1
ATOM 1407 C C . LEU A 1 176 ? 1.918 -1.615 19.935 1.00 93.50 176 LEU A C 1
ATOM 1409 O O . LEU A 1 176 ? 2.417 -2.380 19.113 1.00 93.50 176 LEU A O 1
ATOM 1413 N N . TRP A 1 177 ? 2.469 -0.462 20.308 1.00 90.19 177 TRP A N 1
ATOM 1414 C CA . TRP A 1 177 ? 3.737 0.033 19.806 1.00 90.19 177 TRP A CA 1
ATOM 1415 C C . TRP A 1 177 ? 4.879 -0.961 20.061 1.00 90.19 177 TRP A C 1
ATOM 1417 O O . TRP A 1 177 ? 5.557 -1.371 19.121 1.00 90.19 177 TRP A O 1
ATOM 1427 N N . GLU A 1 178 ? 5.061 -1.408 21.305 1.00 90.44 178 GLU A N 1
ATOM 1428 C CA . GLU A 1 178 ? 6.112 -2.375 21.643 1.00 90.44 178 GLU A CA 1
ATOM 1429 C C . GLU A 1 178 ? 5.941 -3.704 20.893 1.00 90.44 178 GLU A C 1
ATOM 1431 O O . GLU A 1 178 ? 6.921 -4.264 20.401 1.00 90.44 178 GLU A O 1
ATOM 1436 N N . ALA A 1 179 ? 4.702 -4.184 20.743 1.00 90.25 179 ALA A N 1
ATOM 1437 C CA . ALA A 1 179 ? 4.409 -5.460 20.093 1.00 90.25 179 ALA A CA 1
ATOM 1438 C C . ALA A 1 179 ? 4.737 -5.484 18.592 1.00 90.25 179 ALA A C 1
ATOM 1440 O O . ALA A 1 179 ? 5.011 -6.554 18.046 1.00 90.25 179 ALA A O 1
ATOM 1441 N N . VAL A 1 180 ? 4.703 -4.337 17.905 1.00 91.00 180 VAL A N 1
ATOM 1442 C CA . VAL A 1 180 ? 4.954 -4.273 16.455 1.00 91.00 180 VAL A CA 1
ATOM 1443 C C . VAL A 1 180 ? 6.378 -3.890 16.077 1.00 91.00 180 VAL A C 1
ATOM 1445 O O . VAL A 1 180 ? 6.682 -3.876 14.890 1.00 91.00 180 VAL A O 1
ATOM 1448 N N . LYS A 1 181 ? 7.274 -3.636 17.038 1.00 89.62 181 LYS A N 1
ATOM 1449 C CA . LYS A 1 181 ? 8.697 -3.376 16.748 1.00 89.62 181 LYS A CA 1
ATOM 1450 C C . LYS A 1 181 ? 9.372 -4.498 15.961 1.00 89.62 181 LYS A C 1
ATOM 1452 O O . LYS A 1 181 ? 10.284 -4.232 15.193 1.00 89.62 181 LYS A O 1
ATOM 1457 N N . VAL A 1 182 ? 8.903 -5.733 16.131 1.00 87.06 182 VAL A N 1
ATOM 1458 C CA . VAL A 1 182 ? 9.384 -6.907 15.381 1.00 87.06 182 VAL A CA 1
ATOM 1459 C C . VAL A 1 182 ? 9.084 -6.831 13.878 1.00 87.06 182 VAL A C 1
ATOM 1461 O O . VAL A 1 182 ? 9.632 -7.600 13.104 1.00 87.06 182 VAL A O 1
ATOM 1464 N N . GLU A 1 183 ? 8.208 -5.917 13.454 1.00 87.00 183 GLU A N 1
ATOM 1465 C CA . GLU A 1 183 ? 7.875 -5.687 12.044 1.00 87.00 183 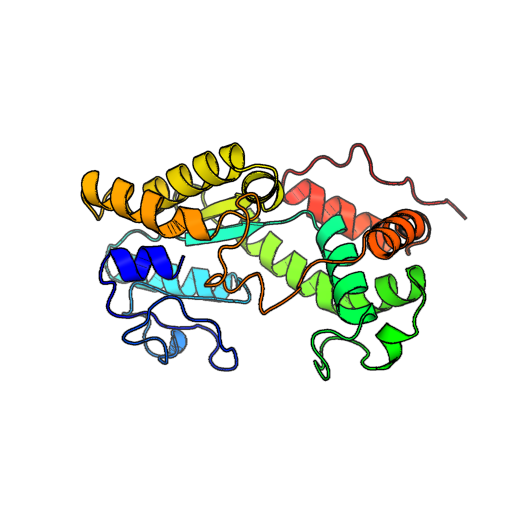GLU A CA 1
ATOM 1466 C C . GLU A 1 183 ? 8.771 -4.605 11.399 1.00 87.00 183 GLU A C 1
ATOM 1468 O O . GLU A 1 183 ? 8.598 -4.291 10.219 1.00 87.00 183 GLU A O 1
ATOM 1473 N N . ASP A 1 184 ? 9.705 -4.001 12.149 1.00 90.06 184 ASP A N 1
ATOM 1474 C CA . ASP A 1 184 ? 10.668 -3.043 11.600 1.00 90.06 184 ASP A CA 1
ATOM 1475 C C . ASP A 1 184 ? 11.715 -3.761 10.740 1.00 90.06 184 ASP A C 1
ATOM 1477 O O . ASP A 1 184 ? 12.553 -4.514 11.234 1.00 90.06 184 ASP A O 1
ATOM 1481 N N . LEU A 1 185 ? 11.718 -3.443 9.443 1.00 84.69 185 LEU A N 1
ATOM 1482 C CA . LEU A 1 185 ? 12.639 -3.998 8.446 1.00 84.69 185 LEU A CA 1
ATOM 1483 C C . LEU A 1 185 ? 14.118 -3.642 8.693 1.00 84.69 185 LEU A C 1
ATOM 1485 O O . LEU A 1 185 ? 15.000 -4.182 8.025 1.00 84.69 185 LEU A O 1
ATOM 1489 N N . ASN A 1 186 ? 14.397 -2.710 9.606 1.00 85.88 186 ASN A N 1
ATOM 1490 C CA . ASN A 1 186 ? 15.744 -2.257 9.952 1.00 85.88 186 ASN A CA 1
ATOM 1491 C C . ASN A 1 186 ? 16.299 -2.936 11.213 1.00 85.88 186 ASN A C 1
ATOM 1493 O O . ASN A 1 186 ? 17.485 -2.781 11.523 1.00 85.88 186 ASN A O 1
ATOM 1497 N N . VAL A 1 187 ? 15.474 -3.698 11.933 1.00 81.94 187 VAL A N 1
ATOM 1498 C CA . VAL A 1 187 ? 15.926 -4.563 13.023 1.00 81.94 187 VAL A CA 1
ATOM 1499 C C . VAL A 1 187 ? 16.344 -5.898 12.414 1.00 81.94 187 VAL A C 1
ATOM 1501 O O . VAL A 1 187 ? 15.678 -6.425 11.526 1.00 81.94 187 VAL A O 1
ATOM 1504 N N . LYS A 1 188 ? 17.492 -6.439 12.846 1.00 66.06 188 LYS A N 1
ATOM 1505 C CA . LYS A 1 188 ? 17.918 -7.763 12.379 1.00 66.06 188 LYS A CA 1
ATOM 1506 C C . LYS A 1 188 ? 16.826 -8.776 12.725 1.00 66.06 188 LYS A C 1
ATOM 1508 O O . LYS A 1 188 ? 16.457 -8.808 13.902 1.00 66.06 188 LYS A O 1
ATOM 1513 N N . PRO A 1 189 ? 16.382 -9.602 11.761 1.00 59.38 189 PRO A N 1
ATOM 1514 C CA . PRO A 1 189 ? 15.503 -10.706 12.078 1.00 59.38 189 PRO A CA 1
ATOM 1515 C C . PRO A 1 189 ? 16.174 -11.546 13.170 1.00 59.38 189 PRO A C 1
ATOM 1517 O O . PRO A 1 189 ? 17.358 -11.877 13.081 1.00 59.38 189 PRO A O 1
ATOM 1520 N N . THR A 1 190 ? 15.448 -11.803 14.241 1.00 55.22 190 THR A N 1
ATOM 1521 C CA . THR A 1 190 ? 15.692 -12.923 15.141 1.00 55.22 190 THR A CA 1
ATOM 1522 C C . THR A 1 190 ? 15.296 -14.219 14.428 1.00 55.22 190 THR A C 1
ATOM 1524 O O . THR A 1 190 ? 14.474 -14.183 13.517 1.00 55.22 190 THR A O 1
ATOM 1527 N N . ASP A 1 191 ? 15.855 -15.363 14.830 1.00 47.22 191 ASP A N 1
ATOM 1528 C CA . ASP A 1 191 ? 15.604 -16.673 14.191 1.00 47.22 191 ASP A CA 1
ATOM 1529 C C . ASP A 1 191 ? 14.101 -17.078 14.141 1.00 47.22 191 ASP A C 1
ATOM 1531 O O . ASP A 1 191 ? 13.721 -17.998 13.420 1.00 47.22 191 ASP A O 1
ATOM 1535 N N . ASP A 1 192 ? 13.229 -16.386 14.890 1.00 50.22 192 ASP A N 1
ATOM 1536 C CA . ASP A 1 192 ? 11.769 -16.571 14.910 1.00 50.22 192 ASP A CA 1
ATOM 1537 C C . ASP A 1 192 ? 11.003 -15.626 13.949 1.00 50.22 192 ASP A C 1
ATOM 1539 O O . ASP A 1 192 ? 9.766 -15.653 13.886 1.00 50.22 192 ASP A O 1
ATOM 1543 N N . ASP A 1 193 ? 11.701 -14.769 13.197 1.00 52.19 193 ASP A N 1
ATOM 1544 C CA . ASP A 1 193 ? 11.079 -13.755 12.349 1.00 52.19 193 ASP A CA 1
ATOM 1545 C C . ASP A 1 193 ? 10.718 -14.290 10.958 1.00 52.19 193 ASP A C 1
ATOM 1547 O O . ASP A 1 193 ? 11.539 -14.809 10.202 1.00 52.19 193 ASP A O 1
ATOM 1551 N N . ALA A 1 194 ? 9.462 -14.062 10.561 1.00 48.38 194 ALA A N 1
ATOM 1552 C CA . ALA A 1 194 ? 8.912 -14.434 9.252 1.00 48.38 194 ALA A CA 1
ATOM 1553 C C . ALA A 1 194 ? 9.690 -13.851 8.046 1.00 48.38 194 ALA A C 1
ATOM 1555 O O . ALA A 1 194 ? 9.514 -14.297 6.908 1.00 48.38 194 ALA A O 1
ATOM 1556 N N . LEU A 1 195 ? 10.550 -12.858 8.291 1.00 46.50 195 LEU A N 1
ATOM 1557 C CA . LEU A 1 195 ? 11.440 -12.252 7.303 1.00 46.50 195 LEU A CA 1
ATOM 1558 C C . LEU A 1 195 ? 12.554 -13.203 6.848 1.00 46.50 195 LEU A C 1
ATOM 1560 O O . LEU A 1 195 ? 12.909 -13.177 5.670 1.00 46.50 195 LEU A O 1
ATOM 1564 N N . GLU A 1 196 ? 13.064 -14.074 7.726 1.00 45.94 196 GLU A N 1
ATOM 1565 C CA . GLU A 1 196 ? 14.116 -15.026 7.346 1.00 45.94 196 GLU A CA 1
ATOM 1566 C C . GLU A 1 196 ? 13.575 -16.115 6.404 1.00 45.94 196 GLU A C 1
ATOM 1568 O O . GLU A 1 196 ? 14.252 -16.547 5.472 1.00 45.94 196 GLU A O 1
ATOM 1573 N N . ALA A 1 197 ? 12.308 -16.497 6.586 1.00 47.09 197 ALA A N 1
ATOM 1574 C CA . ALA A 1 197 ? 11.675 -17.576 5.833 1.00 47.09 197 ALA A CA 1
ATOM 1575 C C . ALA A 1 197 ? 11.276 -17.205 4.394 1.00 47.09 197 ALA A C 1
ATOM 1577 O O . ALA A 1 197 ? 10.969 -18.099 3.607 1.00 47.09 197 ALA A O 1
ATOM 1578 N N . SER A 1 198 ? 11.219 -15.914 4.052 1.00 53.69 198 SER A N 1
ATOM 1579 C CA . SER A 1 198 ? 10.454 -15.470 2.883 1.00 53.69 198 SER A CA 1
ATOM 1580 C C . SER A 1 198 ? 11.250 -14.693 1.825 1.00 53.69 198 SER A C 1
ATOM 1582 O O . SER A 1 198 ? 10.759 -14.542 0.716 1.00 53.69 198 SER A O 1
ATOM 1584 N N . ASN A 1 199 ? 12.494 -14.270 2.099 1.00 60.75 199 ASN A N 1
ATOM 1585 C CA . ASN A 1 199 ? 13.453 -13.698 1.127 1.00 60.75 199 ASN A CA 1
ATOM 1586 C C . ASN A 1 199 ? 12.838 -12.790 0.022 1.00 60.75 199 ASN A C 1
ATOM 1588 O O . ASN A 1 199 ? 13.273 -12.794 -1.131 1.00 60.75 199 ASN A O 1
ATOM 1592 N N . HIS A 1 200 ? 11.827 -11.976 0.357 1.00 67.56 200 HIS A N 1
ATOM 1593 C CA . HIS A 1 200 ? 11.104 -11.138 -0.611 1.00 67.56 200 HIS A CA 1
ATOM 1594 C C . HIS A 1 200 ? 11.874 -9.848 -0.990 1.00 67.56 200 HIS A C 1
ATOM 1596 O O . HIS A 1 200 ? 11.265 -8.851 -1.369 1.00 67.56 200 HIS A O 1
ATOM 1602 N N . SER A 1 201 ? 13.211 -9.821 -0.933 1.00 75.06 201 SER A N 1
ATOM 1603 C CA . SER A 1 201 ? 14.020 -8.633 -1.268 1.00 75.06 201 SER A CA 1
ATOM 1604 C C . SER A 1 201 ? 14.522 -8.667 -2.705 1.00 75.06 201 SER A C 1
ATOM 1606 O O . SER A 1 201 ? 15.172 -9.638 -3.082 1.00 75.06 201 SER A O 1
ATOM 1608 N N . ASN A 1 202 ? 14.256 -7.638 -3.511 1.00 83.50 202 ASN A N 1
ATOM 1609 C CA . ASN A 1 202 ? 14.737 -7.585 -4.897 1.00 83.50 202 ASN A CA 1
ATOM 1610 C C . ASN A 1 202 ? 16.257 -7.450 -4.994 1.00 83.50 202 ASN A C 1
ATOM 1612 O O . ASN A 1 202 ? 16.883 -6.752 -4.195 1.00 83.50 202 ASN A O 1
ATOM 1616 N N . ASP A 1 203 ? 16.825 -8.079 -6.022 1.00 84.94 203 ASP A N 1
ATOM 1617 C CA . ASP A 1 203 ? 18.236 -7.926 -6.345 1.00 84.94 203 ASP A CA 1
ATOM 1618 C C . ASP A 1 203 ? 18.552 -6.484 -6.780 1.00 84.94 203 ASP A C 1
ATOM 1620 O O . ASP A 1 203 ? 17.810 -5.856 -7.545 1.00 84.94 203 ASP A O 1
ATOM 1624 N N . LYS A 1 204 ? 19.666 -5.946 -6.275 1.00 88.44 204 LYS A N 1
ATOM 1625 C CA . LYS A 1 204 ? 20.055 -4.550 -6.504 1.00 88.44 204 LYS A CA 1
ATOM 1626 C C . LYS A 1 204 ? 20.421 -4.295 -7.965 1.00 88.44 204 LYS A C 1
ATOM 1628 O O . LYS A 1 204 ? 20.133 -3.207 -8.466 1.00 88.44 204 LYS A O 1
ATOM 1633 N N . GLU A 1 205 ? 21.045 -5.259 -8.635 1.00 91.75 205 GLU A N 1
ATOM 1634 C CA . GLU A 1 205 ? 21.432 -5.124 -10.040 1.00 91.75 205 GLU A CA 1
ATOM 1635 C C . GLU A 1 205 ? 20.185 -5.059 -10.923 1.00 91.75 205 GLU A C 1
ATOM 1637 O O . GLU A 1 205 ? 20.083 -4.162 -11.763 1.00 91.75 205 GLU A O 1
ATOM 1642 N N . CYS A 1 206 ? 19.180 -5.901 -10.650 1.00 92.88 206 CYS A N 1
ATOM 1643 C CA . CYS A 1 206 ? 17.890 -5.823 -11.337 1.00 92.88 206 CYS A CA 1
ATOM 1644 C C . CYS A 1 206 ? 17.231 -4.447 -11.171 1.00 92.88 206 CYS A C 1
ATOM 1646 O O . CYS A 1 206 ? 16.816 -3.836 -12.160 1.00 92.88 206 CYS A O 1
ATOM 1648 N N . MET A 1 207 ? 17.150 -3.935 -9.937 1.00 93.38 207 MET A N 1
ATOM 1649 C CA . MET A 1 207 ? 16.504 -2.646 -9.665 1.00 93.38 207 MET A CA 1
ATOM 1650 C C . MET A 1 207 ? 17.183 -1.499 -10.429 1.00 93.38 207 MET A C 1
ATOM 1652 O O . MET A 1 207 ? 16.490 -0.659 -11.003 1.00 93.38 207 MET A O 1
ATOM 1656 N N . LEU A 1 208 ? 18.521 -1.483 -10.480 1.00 92.69 208 LEU A N 1
ATOM 1657 C CA . LEU A 1 208 ? 19.294 -0.464 -11.199 1.00 92.69 208 LEU A CA 1
ATOM 1658 C C . LEU A 1 208 ? 19.094 -0.553 -12.719 1.00 92.69 208 LEU A C 1
ATOM 1660 O O . LEU A 1 208 ? 18.729 0.446 -13.337 1.00 92.69 208 LEU A O 1
ATOM 1664 N N . ALA A 1 209 ? 19.246 -1.741 -13.311 1.00 92.94 209 ALA A N 1
ATOM 1665 C CA . ALA A 1 209 ? 19.069 -1.941 -14.754 1.00 92.94 209 ALA A CA 1
ATOM 1666 C C . ALA A 1 209 ? 17.642 -1.592 -15.221 1.00 92.94 209 ALA A C 1
ATOM 1668 O O . ALA A 1 209 ? 17.417 -1.015 -16.290 1.00 92.94 209 ALA A O 1
ATOM 1669 N N . THR A 1 210 ? 16.654 -1.907 -14.385 1.00 93.38 210 THR A N 1
ATOM 1670 C CA . THR A 1 210 ? 15.248 -1.589 -14.643 1.00 93.38 210 THR A CA 1
ATOM 1671 C C . THR A 1 210 ? 14.981 -0.092 -14.522 1.00 93.38 210 THR A C 1
ATOM 1673 O O . THR A 1 210 ? 14.264 0.474 -15.346 1.00 93.38 210 THR A O 1
ATOM 1676 N N . GLN A 1 211 ? 15.599 0.581 -13.548 1.00 93.06 211 GLN A N 1
ATOM 1677 C CA . GLN A 1 211 ? 15.500 2.031 -13.409 1.00 93.06 211 GLN A CA 1
ATOM 1678 C C . GLN A 1 211 ? 16.077 2.769 -14.626 1.00 93.06 211 GLN A C 1
ATOM 1680 O O . GLN A 1 211 ? 15.470 3.735 -15.087 1.00 93.06 211 GLN A O 1
ATOM 1685 N N . GLU A 1 212 ? 17.205 2.312 -15.174 1.00 91.56 212 GLU A N 1
ATOM 1686 C CA . GLU A 1 212 ? 17.787 2.871 -16.404 1.00 91.56 212 GLU A CA 1
ATOM 1687 C C . GLU A 1 212 ? 16.863 2.686 -17.616 1.00 91.56 212 GLU A C 1
ATOM 1689 O O . GLU A 1 212 ? 16.750 3.569 -18.468 1.00 91.56 212 GLU A O 1
ATOM 1694 N N . SER A 1 213 ? 16.131 1.572 -17.664 1.00 93.25 213 SER A N 1
ATOM 1695 C CA . SER A 1 213 ? 15.200 1.261 -18.755 1.00 93.25 213 SER A CA 1
ATOM 1696 C C . SER A 1 213 ? 13.937 2.129 -18.755 1.00 93.25 213 SER A C 1
ATOM 1698 O O . SER A 1 213 ? 13.271 2.224 -19.785 1.00 93.25 213 SER A O 1
ATOM 1700 N N . LEU A 1 214 ? 13.628 2.835 -17.658 1.00 90.25 214 LEU A N 1
ATOM 1701 C CA . LEU A 1 214 ? 12.495 3.769 -17.609 1.00 90.25 214 LEU A CA 1
ATOM 1702 C C . LEU A 1 214 ? 12.586 4.891 -18.650 1.00 90.25 214 LEU A C 1
ATOM 1704 O O . LEU A 1 214 ? 11.555 5.369 -19.117 1.00 90.25 214 LEU A O 1
ATOM 1708 N N . LEU A 1 215 ? 13.806 5.295 -19.026 1.00 85.69 215 LEU A N 1
ATOM 1709 C CA . LEU A 1 215 ? 14.070 6.291 -20.075 1.00 85.69 215 LEU A CA 1
ATOM 1710 C C . LEU A 1 215 ? 13.532 5.874 -21.451 1.00 85.69 215 LEU A C 1
ATOM 1712 O O . LEU A 1 215 ? 13.329 6.723 -22.314 1.00 85.69 215 LEU A O 1
ATOM 1716 N N . GLN A 1 216 ? 13.338 4.572 -21.654 1.00 91.75 216 GLN A N 1
ATOM 1717 C CA . GLN A 1 216 ? 12.964 3.971 -22.932 1.00 91.75 216 GLN A CA 1
ATOM 1718 C C . GLN A 1 216 ? 11.497 3.523 -22.966 1.00 91.75 216 GLN A C 1
ATOM 1720 O O . GLN A 1 216 ? 11.057 2.956 -23.966 1.00 91.75 216 GLN A O 1
ATOM 1725 N N . LEU A 1 217 ? 10.738 3.749 -21.887 1.00 92.38 217 LEU A N 1
ATOM 1726 C CA . LEU A 1 217 ? 9.310 3.443 -21.863 1.00 92.38 217 LEU A CA 1
ATOM 1727 C C . LEU A 1 217 ? 8.545 4.276 -22.892 1.00 92.38 217 LEU A C 1
ATOM 1729 O O . LEU A 1 217 ? 8.933 5.397 -23.223 1.00 92.38 217 LEU A O 1
ATOM 1733 N N . ASP A 1 218 ? 7.402 3.743 -23.335 1.00 93.62 218 ASP A N 1
ATOM 1734 C CA . ASP A 1 218 ? 6.436 4.516 -24.116 1.00 93.62 218 ASP A CA 1
ATOM 1735 C C . ASP A 1 218 ? 6.147 5.844 -23.384 1.00 93.62 218 ASP A C 1
ATOM 1737 O O . ASP A 1 218 ? 5.765 5.818 -22.206 1.00 93.62 218 ASP A O 1
ATOM 1741 N N . PRO A 1 219 ? 6.306 7.009 -24.045 1.00 92.94 219 PRO A N 1
ATOM 1742 C CA . PRO A 1 219 ? 6.105 8.309 -23.411 1.00 92.94 219 PRO A CA 1
ATOM 1743 C C . PRO A 1 219 ? 4.746 8.462 -22.718 1.00 92.94 219 PRO A C 1
ATOM 1745 O O . PRO A 1 219 ? 4.638 9.188 -21.731 1.00 92.94 219 PRO A O 1
ATOM 1748 N N . ARG A 1 220 ? 3.708 7.758 -23.189 1.00 94.50 220 ARG A N 1
ATOM 1749 C CA . ARG A 1 220 ? 2.378 7.751 -22.563 1.00 94.50 220 ARG A CA 1
ATOM 1750 C C . ARG A 1 220 ? 2.394 7.040 -21.215 1.00 94.50 220 ARG A C 1
ATOM 1752 O O . ARG A 1 220 ? 1.822 7.559 -20.264 1.00 94.50 220 ARG A O 1
ATOM 1759 N N . VAL A 1 221 ? 3.079 5.900 -21.121 1.00 95.00 221 VAL A N 1
ATOM 1760 C CA . VAL A 1 221 ? 3.261 5.159 -19.862 1.00 95.00 221 VAL A CA 1
ATOM 1761 C C . VAL A 1 221 ? 4.059 6.004 -18.877 1.00 95.00 221 VAL A C 1
ATOM 1763 O O . VAL A 1 221 ? 3.670 6.153 -17.720 1.00 95.00 221 VAL A O 1
ATOM 1766 N N . LEU A 1 222 ? 5.145 6.621 -19.351 1.00 94.06 222 LEU A N 1
ATOM 1767 C CA . LEU A 1 222 ? 5.970 7.505 -18.537 1.00 94.06 222 LEU A CA 1
ATOM 1768 C C . LEU A 1 222 ? 5.171 8.706 -18.005 1.00 94.06 222 LEU A C 1
ATOM 1770 O O . LEU A 1 222 ? 5.298 9.044 -16.830 1.00 94.06 222 LEU A O 1
ATOM 1774 N N . SER A 1 223 ? 4.331 9.325 -18.842 1.00 94.50 223 SER A N 1
ATOM 1775 C CA . SER A 1 223 ? 3.433 10.411 -18.428 1.00 94.50 223 SER A CA 1
ATOM 1776 C C . SER A 1 223 ? 2.436 9.941 -17.373 1.00 94.50 223 SER A C 1
ATOM 1778 O O . SER A 1 223 ? 2.350 10.549 -16.317 1.00 94.50 223 SER A O 1
ATOM 1780 N N . GLN A 1 224 ? 1.746 8.820 -17.604 1.00 96.19 224 GLN A N 1
ATOM 1781 C CA . GLN A 1 224 ? 0.764 8.283 -16.655 1.00 96.19 224 GLN A CA 1
ATOM 1782 C C . GLN A 1 224 ? 1.389 7.983 -15.288 1.00 96.19 224 GLN A C 1
ATOM 1784 O O . GLN A 1 224 ? 0.812 8.299 -14.250 1.00 96.19 224 GLN A O 1
ATOM 1789 N N . LEU A 1 225 ? 2.594 7.416 -15.278 1.00 96.00 225 LEU A N 1
ATOM 1790 C CA . LEU A 1 225 ? 3.350 7.166 -14.058 1.00 96.00 225 LEU A CA 1
ATOM 1791 C C . LEU A 1 225 ? 3.727 8.461 -13.312 1.00 96.00 225 LEU A C 1
ATOM 1793 O O . LEU A 1 225 ? 3.615 8.504 -12.084 1.00 96.00 225 LEU A O 1
ATOM 1797 N N . LYS A 1 226 ? 4.160 9.506 -14.036 1.00 95.56 226 LYS A N 1
ATOM 1798 C CA . LYS A 1 226 ? 4.434 10.840 -13.470 1.00 95.56 226 LYS A CA 1
ATOM 1799 C C . LYS A 1 226 ? 3.171 11.441 -12.860 1.00 95.56 226 LYS A C 1
ATOM 1801 O O . LYS A 1 226 ? 3.205 11.834 -11.697 1.00 95.56 226 LYS A O 1
ATOM 1806 N N . ASP A 1 227 ? 2.069 11.424 -13.606 1.00 97.00 227 ASP A N 1
ATOM 1807 C CA . ASP A 1 227 ? 0.782 11.988 -13.193 1.00 97.00 227 ASP A CA 1
ATOM 1808 C C . ASP A 1 227 ? 0.250 11.290 -11.934 1.00 97.00 227 ASP A C 1
ATOM 1810 O O . ASP A 1 227 ? -0.204 11.944 -10.996 1.00 97.00 227 ASP A O 1
ATOM 1814 N N . MET A 1 228 ? 0.321 9.955 -11.872 1.00 98.00 228 MET A N 1
ATOM 1815 C CA . MET A 1 228 ? -0.066 9.200 -10.674 1.00 98.00 228 MET A CA 1
ATOM 1816 C C . MET A 1 228 ? 0.839 9.533 -9.483 1.00 98.00 228 MET A C 1
ATOM 1818 O O . MET A 1 228 ? 0.361 9.660 -8.357 1.00 98.00 228 MET A O 1
ATOM 1822 N N . GLN A 1 229 ? 2.149 9.678 -9.706 1.00 97.50 229 GLN A N 1
ATOM 1823 C CA . GLN A 1 229 ? 3.095 9.983 -8.634 1.00 97.50 229 GLN A CA 1
ATOM 1824 C C . GLN A 1 229 ? 2.868 11.388 -8.060 1.00 97.50 229 GLN A C 1
ATOM 1826 O O . GLN A 1 229 ? 2.864 11.554 -6.837 1.00 97.50 229 GLN A O 1
ATOM 1831 N N . GLU A 1 230 ? 2.646 12.374 -8.927 1.00 97.56 230 GLU A N 1
ATOM 1832 C CA . GLU A 1 230 ? 2.333 13.747 -8.535 1.00 97.56 230 GLU A CA 1
ATOM 1833 C C . GLU A 1 230 ? 1.018 13.815 -7.750 1.00 97.56 230 GLU A C 1
ATOM 1835 O O . GLU A 1 230 ? 0.976 14.428 -6.683 1.00 97.56 230 GLU A O 1
ATOM 1840 N N . GLN A 1 231 ? -0.030 13.113 -8.196 1.00 97.88 231 GLN A N 1
ATOM 1841 C CA . GLN A 1 231 ? -1.316 13.089 -7.490 1.00 97.88 231 GLN A CA 1
ATOM 1842 C C . GLN A 1 231 ? -1.241 12.449 -6.094 1.00 97.88 231 GLN A C 1
ATOM 1844 O O . GLN A 1 231 ? -2.024 12.811 -5.223 1.00 97.88 231 GLN A O 1
ATOM 1849 N N . LEU A 1 232 ? -0.282 11.552 -5.842 1.00 97.62 232 LEU A N 1
ATOM 1850 C CA . LEU A 1 232 ? 0.017 11.004 -4.506 1.00 97.62 232 LEU A CA 1
ATOM 1851 C C . LEU A 1 232 ? 0.907 11.938 -3.652 1.00 97.62 232 LEU A C 1
ATOM 1853 O O . LEU A 1 232 ? 1.373 11.573 -2.562 1.00 97.62 232 LEU A O 1
ATOM 1857 N N . GLY A 1 233 ? 1.212 13.137 -4.155 1.00 96.75 233 GLY A N 1
ATOM 1858 C CA . GLY A 1 233 ? 2.036 14.143 -3.491 1.00 96.75 233 GLY A CA 1
ATOM 1859 C C . GLY A 1 233 ? 3.523 13.789 -3.420 1.00 96.75 233 GLY A C 1
ATOM 1860 O O . GLY A 1 233 ? 4.217 14.263 -2.523 1.00 96.75 233 GLY A O 1
ATOM 1861 N N . TYR A 1 234 ? 4.024 12.924 -4.304 1.00 96.75 234 TYR A N 1
ATOM 1862 C CA . TYR A 1 234 ? 5.457 12.647 -4.410 1.00 96.75 234 TYR A CA 1
ATOM 1863 C C . TYR A 1 234 ? 6.119 13.583 -5.430 1.00 96.75 234 TYR A C 1
ATOM 1865 O O . TYR A 1 234 ? 5.554 13.874 -6.481 1.00 96.75 234 TYR A O 1
ATOM 1873 N N . SER A 1 235 ? 7.362 13.993 -5.157 1.00 94.12 235 SER A N 1
ATOM 1874 C CA . SER A 1 235 ? 8.148 14.808 -6.096 1.00 94.12 235 SER A CA 1
ATOM 1875 C C . SER A 1 235 ? 8.387 14.081 -7.422 1.00 94.12 235 SER A C 1
ATOM 1877 O O . SER A 1 235 ? 8.659 12.874 -7.448 1.00 94.12 235 SER A O 1
ATOM 1879 N N . ILE A 1 236 ? 8.342 14.842 -8.518 1.00 92.31 236 ILE A N 1
ATOM 1880 C CA . ILE A 1 236 ? 8.694 14.393 -9.868 1.00 92.31 236 ILE A CA 1
ATOM 1881 C C . ILE A 1 236 ? 10.051 14.940 -10.358 1.00 92.31 236 ILE A C 1
ATOM 1883 O O . ILE A 1 236 ? 10.437 14.701 -11.498 1.00 92.31 236 ILE A O 1
ATOM 1887 N N . GLU A 1 237 ? 10.822 15.611 -9.498 1.00 80.94 237 GLU A N 1
ATOM 1888 C CA . GLU A 1 237 ? 12.044 16.351 -9.877 1.00 80.94 237 GLU A CA 1
ATOM 1889 C C . GLU A 1 237 ? 13.218 15.472 -10.352 1.00 80.94 237 GLU A C 1
ATOM 1891 O O . GLU A 1 237 ? 14.230 15.988 -10.804 1.00 80.94 237 GLU A O 1
ATOM 1896 N N . ASN A 1 238 ? 13.094 14.145 -10.290 1.00 78.06 238 ASN A N 1
ATOM 1897 C CA . ASN A 1 238 ? 14.129 13.198 -10.727 1.00 78.06 238 ASN A CA 1
ATOM 1898 C C . ASN A 1 238 ? 13.590 12.153 -11.707 1.00 78.06 238 ASN A C 1
ATOM 1900 O O . ASN A 1 238 ? 14.068 11.013 -11.745 1.00 78.06 238 ASN A O 1
ATOM 1904 N N . TRP A 1 239 ? 12.533 12.492 -12.439 1.00 83.88 239 TRP A N 1
ATOM 1905 C CA . TRP A 1 239 ? 12.102 11.625 -13.518 1.00 83.88 239 TRP A CA 1
ATOM 1906 C C . TRP A 1 239 ? 12.953 11.839 -14.759 1.00 83.88 239 TRP A C 1
ATOM 1908 O O . TRP A 1 239 ? 13.310 12.975 -15.062 1.00 83.88 239 TRP A O 1
ATOM 1918 N N . PRO A 1 240 ? 13.213 10.767 -15.519 1.00 72.75 240 PRO A N 1
ATOM 1919 C CA . PRO A 1 240 ? 13.769 10.923 -16.846 1.00 72.75 240 PRO A CA 1
ATOM 1920 C C . PRO A 1 240 ? 12.852 11.781 -17.729 1.00 72.75 240 PRO A C 1
ATOM 1922 O O . PRO A 1 240 ? 11.620 11.637 -17.699 1.00 72.75 240 PRO A O 1
ATOM 1925 N N . ASP A 1 241 ? 13.450 12.661 -18.529 1.00 71.19 241 ASP A N 1
ATOM 1926 C CA . ASP A 1 241 ? 12.750 13.275 -19.652 1.00 71.19 241 ASP A CA 1
ATOM 1927 C C . ASP A 1 241 ? 12.538 12.216 -20.744 1.00 71.19 241 ASP A C 1
ATOM 1929 O O . ASP A 1 241 ? 13.433 11.394 -20.972 1.00 71.19 241 ASP A O 1
ATOM 1933 N N . PRO A 1 242 ? 11.366 12.182 -21.407 1.00 63.94 242 PRO A N 1
ATOM 1934 C CA . PRO A 1 242 ? 11.158 11.268 -22.518 1.00 63.94 242 PRO A CA 1
ATOM 1935 C C . PRO A 1 242 ? 12.196 11.553 -23.603 1.00 63.94 242 PRO A C 1
ATOM 1937 O O . PRO A 1 242 ? 12.401 12.711 -23.976 1.00 63.94 242 PRO A O 1
ATOM 1940 N N . VAL A 1 243 ? 12.817 10.508 -24.150 1.00 61.41 243 VAL A N 1
ATOM 1941 C CA . VAL A 1 243 ? 13.612 10.660 -25.369 1.00 61.41 243 VAL A CA 1
ATOM 1942 C C . VAL A 1 243 ? 12.633 11.011 -26.487 1.00 61.41 243 VAL A C 1
ATOM 1944 O O . VAL A 1 243 ? 11.848 10.172 -26.924 1.00 61.41 243 VAL A O 1
ATOM 1947 N N . THR A 1 244 ? 12.627 12.269 -26.922 1.00 54.81 244 THR A N 1
ATOM 1948 C CA . THR A 1 244 ? 11.853 12.686 -28.092 1.00 54.81 244 THR A CA 1
ATOM 1949 C C . THR A 1 244 ? 12.511 12.074 -29.325 1.00 54.81 244 THR A C 1
ATOM 1951 O O . THR A 1 244 ? 13.582 12.526 -29.732 1.00 54.81 244 THR A O 1
ATOM 1954 N N . SER A 1 245 ? 11.909 11.013 -29.860 1.00 49.78 245 SER A N 1
ATOM 1955 C CA . SER A 1 245 ? 12.267 10.409 -31.149 1.00 49.78 245 SER A CA 1
ATOM 1956 C C . SER A 1 245 ? 11.805 11.264 -32.321 1.00 49.78 245 SER A C 1
ATOM 1958 O O . SER A 1 245 ? 10.623 11.682 -32.269 1.00 49.78 245 SER A O 1
#

Organism: NCBI:txid878477

Mean predicted aligned error: 5.33 Å

Solvent-accessible surface area (backbone atoms only — not comparable to full-atom values): 14288 Å² total; per-residue (Å²): 110,33,61,34,35,51,70,69,64,42,61,55,28,21,20,69,62,80,92,57,93,80,64,57,26,85,74,35,44,83,47,48,30,90,83,41,62,83,52,87,40,72,45,61,93,71,42,48,52,70,58,53,50,51,52,44,51,45,24,50,76,68,78,41,87,52,72,46,79,43,78,42,69,58,48,64,59,50,52,45,50,50,37,45,41,40,32,75,56,49,74,76,82,47,86,80,49,65,70,72,57,40,50,74,44,54,53,55,57,28,46,62,66,44,41,68,57,48,50,55,54,51,47,27,48,48,48,37,67,75,73,49,51,79,83,37,37,46,75,43,48,47,73,48,43,64,71,36,56,68,36,26,51,54,49,50,52,53,49,47,48,70,69,36,57,94,77,47,57,72,71,51,56,52,49,32,53,63,61,43,55,84,72,38,86,71,53,79,73,54,100,86,35,74,66,76,80,56,71,85,69,68,59,67,68,51,50,52,56,33,58,62,30,57,46,71,48,59,61,66,58,52,47,52,41,50,53,53,25,46,75,73,72,41,86,69,92,83,60,74,70,69,72,85,125